Protein AF-A0A1E7FVN7-F1 (afdb_monomer)

Sequence (281 aa):
MRADLLNFIYVALALTCGVIEEVESFRTVINQNNNPLSSSLQKSSPIILHSSVQKFREDDEWKGEVTTGGTMRGCTVQQVQDSVTEFTIRIDGVEADLGRFSKAIFTKMITDAKQERFQGFRPGTIPPQLYKTYRAFSMDECARETVLEAMQQNNIRPFTNAREEILIEQVSIPPPPPPPQAKKKKKKYPKKKKKTDEVLSNNIDDDDTDDKNESTMSEDEVLTDEPPSTPQWQSFDTMDDAIKAGWAPGQSFSFVAKNVNGQNVLSDTSGAKPLGTKIVV

Foldseek 3Di:
DVVVVVVVVVVVVVVVVVVVVVVVVVPPPPPPDDDDDDDDDDDDDDDDDDDPDPPPDPPPQPPVDCPPPNDAPQWDWDDDPVDQFWIKIWGFQVSRVLLNQLLNQLVVVLVVQLCDDDPPDDRRDDDPVCSLVSFLVSNLVSVLVVLCSNCVSQQWAFDPCLSVQKDWFWKKFFQDDPDPPPPPPPPPDPPPDDDDDDDDDDDDDDDDDDDDDDDDDDDDPPPPPPPPDDGDIDIDGDSVVVVVSPDGRSTTMIIMITRRGTHRPPDPPVPDDPPPDDPDD

pLDDT: mean 74.01, std 22.86, range [33.31, 98.44]

Nearest PDB structures (foldseek):
  8b3d-assembly1_K  TM=2.479E-01  e=5.662E+00  Sus scrofa domesticus

Structure (mmCIF, N/CA/C/O backbone):
data_AF-A0A1E7FVN7-F1
#
_entry.id   AF-A0A1E7FVN7-F1
#
loop_
_atom_site.group_PDB
_atom_site.id
_atom_site.type_symbol
_atom_site.label_atom_id
_atom_site.label_alt_id
_atom_site.label_comp_id
_atom_site.label_asym_id
_atom_site.label_entity_id
_atom_site.label_seq_id
_atom_site.pdbx_PDB_ins_code
_atom_site.Cartn_x
_atom_site.Cartn_y
_atom_site.Cartn_z
_atom_site.occupancy
_atom_site.B_iso_or_equiv
_atom_site.auth_seq_id
_atom_site.auth_comp_id
_atom_site.auth_asym_id
_atom_site.auth_atom_id
_atom_site.pdbx_PDB_model_num
ATOM 1 N N . MET A 1 1 ? 32.928 12.677 30.952 1.00 55.12 1 MET A N 1
ATOM 2 C CA . MET A 1 1 ? 31.713 11.839 31.055 1.00 55.12 1 MET A CA 1
ATOM 3 C C . MET A 1 1 ? 30.388 12.598 30.949 1.00 55.12 1 MET A C 1
ATOM 5 O O . MET A 1 1 ? 29.471 12.017 30.398 1.00 55.12 1 MET A O 1
ATOM 9 N N . ARG A 1 2 ? 30.226 13.853 31.416 1.00 52.75 2 ARG A N 1
ATOM 10 C CA . ARG A 1 2 ? 28.985 14.630 31.147 1.00 52.75 2 ARG A CA 1
ATOM 11 C C . ARG A 1 2 ? 29.011 15.473 29.859 1.00 52.75 2 ARG A C 1
ATOM 13 O O . ARG A 1 2 ? 27.951 15.780 29.335 1.00 52.75 2 ARG A O 1
ATOM 20 N N . ALA A 1 3 ? 30.191 15.813 29.335 1.00 56.50 3 ALA A N 1
ATOM 21 C CA . ALA A 1 3 ? 30.325 16.605 28.107 1.00 56.50 3 ALA A CA 1
ATOM 22 C C . ALA A 1 3 ? 30.051 15.791 26.825 1.00 56.50 3 ALA A C 1
ATOM 24 O O . ALA A 1 3 ? 29.553 16.331 25.843 1.00 56.50 3 ALA A O 1
ATOM 25 N N . ASP A 1 4 ? 30.302 14.482 26.857 1.00 60.38 4 ASP A N 1
ATOM 26 C CA . ASP A 1 4 ? 30.195 13.615 25.676 1.00 60.38 4 ASP A CA 1
ATOM 27 C C . ASP A 1 4 ? 28.733 13.302 25.309 1.00 60.38 4 ASP A C 1
ATOM 29 O O . ASP A 1 4 ? 28.398 13.143 24.138 1.00 60.38 4 ASP A O 1
ATOM 33 N N . LEU A 1 5 ? 27.833 13.304 26.302 1.00 67.25 5 LEU A N 1
ATOM 34 C CA . LEU A 1 5 ? 26.404 13.047 26.096 1.00 67.25 5 LEU A CA 1
ATOM 35 C C . LEU A 1 5 ? 25.701 14.212 25.376 1.00 67.25 5 LEU A C 1
ATOM 37 O O . LEU A 1 5 ? 24.821 13.992 24.550 1.00 67.25 5 LEU A O 1
ATOM 41 N N . LEU A 1 6 ? 26.114 15.454 25.653 1.00 67.31 6 LEU A N 1
ATOM 42 C CA . LEU A 1 6 ? 25.534 16.649 25.033 1.00 67.31 6 LEU A CA 1
ATOM 43 C C . LEU A 1 6 ? 25.891 16.761 23.547 1.00 67.31 6 LEU A C 1
ATOM 45 O O . LEU A 1 6 ? 25.025 17.092 22.741 1.00 67.31 6 LEU A O 1
ATOM 49 N N . ASN A 1 7 ? 27.122 16.409 23.168 1.00 67.31 7 ASN A N 1
ATOM 50 C CA . ASN A 1 7 ? 27.518 16.380 21.757 1.00 67.31 7 ASN A CA 1
ATOM 51 C C . ASN A 1 7 ? 26.785 15.282 20.977 1.00 67.31 7 ASN A C 1
ATOM 53 O O . ASN A 1 7 ? 26.410 15.500 19.828 1.00 67.31 7 ASN A O 1
ATOM 57 N N . PHE A 1 8 ? 26.518 14.131 21.602 1.00 71.38 8 PHE A N 1
ATOM 58 C CA . PHE A 1 8 ? 25.770 13.055 20.953 1.00 71.38 8 PHE A CA 1
ATOM 59 C C . PHE A 1 8 ? 24.303 13.438 20.702 1.00 71.38 8 PHE A C 1
ATOM 61 O O . PHE A 1 8 ? 23.775 13.184 19.622 1.00 71.38 8 PHE A O 1
ATOM 68 N N . ILE A 1 9 ? 23.667 14.125 21.658 1.00 73.19 9 ILE A N 1
ATOM 69 C CA . ILE A 1 9 ? 22.296 14.637 21.504 1.00 73.19 9 ILE A CA 1
ATOM 70 C C . ILE A 1 9 ? 22.229 15.700 20.398 1.00 73.19 9 ILE A C 1
ATOM 72 O O . ILE A 1 9 ? 21.300 15.682 19.596 1.00 73.19 9 ILE A O 1
ATOM 76 N N . TYR A 1 10 ? 23.225 16.586 20.304 1.00 71.88 10 TYR A N 1
ATOM 77 C CA . TYR A 1 10 ? 23.244 17.641 19.286 1.00 71.88 10 TYR A CA 1
ATOM 78 C C . TYR A 1 10 ? 23.428 17.087 17.864 1.00 71.88 10 TYR A C 1
ATOM 80 O O . TYR A 1 10 ? 22.775 17.547 16.929 1.00 71.88 10 TYR A O 1
ATOM 88 N N . VAL A 1 11 ? 24.270 16.060 17.700 1.00 70.44 11 VAL A N 1
ATOM 89 C CA . VAL A 1 11 ? 24.471 15.382 16.408 1.00 70.44 11 VAL A CA 1
ATOM 90 C C . VAL A 1 11 ? 23.234 14.572 16.007 1.00 70.44 11 VAL A C 1
ATOM 92 O O . VAL A 1 11 ? 22.854 14.593 14.838 1.00 70.44 11 VAL A O 1
ATOM 95 N N . ALA A 1 12 ? 22.558 13.923 16.962 1.00 66.00 12 ALA A N 1
ATOM 96 C CA . ALA A 1 12 ? 21.308 13.210 16.698 1.00 66.00 12 ALA A CA 1
ATOM 97 C C . ALA A 1 12 ? 20.173 14.160 16.267 1.00 66.00 12 ALA A C 1
ATOM 99 O O . ALA A 1 12 ? 19.483 13.873 15.293 1.00 66.00 12 ALA A O 1
ATOM 100 N N . LEU A 1 13 ? 20.035 15.321 16.923 1.00 67.50 13 LEU A N 1
ATOM 101 C CA . LEU A 1 13 ? 19.051 16.352 16.560 1.00 67.50 13 LEU A CA 1
ATOM 102 C C . LEU A 1 13 ? 19.330 16.982 15.186 1.00 67.50 13 LEU A C 1
ATOM 104 O O . LEU A 1 13 ? 18.400 17.221 14.416 1.00 67.50 13 LEU A O 1
ATOM 108 N N . ALA A 1 14 ? 20.602 17.213 14.845 1.00 62.81 14 ALA A N 1
ATOM 109 C CA . ALA A 1 14 ? 20.981 17.755 13.540 1.00 62.81 14 ALA A CA 1
ATOM 110 C C . ALA A 1 14 ? 20.696 16.772 12.387 1.00 62.81 14 ALA A C 1
ATOM 112 O O . ALA A 1 14 ? 20.273 17.195 11.312 1.00 62.81 14 ALA A O 1
ATOM 113 N N . LEU A 1 15 ? 20.869 15.465 12.618 1.00 52.34 15 LEU A N 1
ATOM 114 C CA . LEU A 1 15 ? 20.558 14.422 11.634 1.00 52.34 15 LEU A CA 1
ATOM 115 C C . LEU A 1 15 ? 19.052 14.252 11.405 1.00 52.34 15 LEU A C 1
ATOM 117 O O . LEU A 1 15 ? 18.646 13.991 10.277 1.00 52.34 15 LEU A O 1
ATOM 121 N N . THR A 1 16 ? 18.214 14.445 12.427 1.00 52.75 16 THR A N 1
ATOM 122 C CA . THR A 1 16 ? 16.755 14.349 12.260 1.00 52.75 16 THR A CA 1
ATOM 123 C C . THR A 1 16 ? 16.144 15.570 11.577 1.00 52.75 16 THR A C 1
ATOM 125 O O . THR A 1 16 ? 15.182 15.417 10.830 1.00 52.75 16 THR A O 1
ATOM 128 N N . CYS A 1 17 ? 16.706 16.771 11.760 1.00 52.88 17 CYS A N 1
ATOM 129 C CA . CYS A 1 17 ? 16.187 17.971 11.093 1.00 52.88 17 CYS A CA 1
ATOM 130 C C . CYS A 1 17 ? 16.522 18.020 9.591 1.00 52.88 17 CYS A C 1
ATOM 132 O O . CYS A 1 17 ? 15.727 18.542 8.818 1.00 52.88 17 CYS A O 1
ATOM 134 N N . GLY A 1 18 ? 17.646 17.435 9.156 1.00 46.62 18 GLY A N 1
ATOM 135 C CA . GLY A 1 18 ? 18.040 17.432 7.739 1.00 46.62 18 GLY A CA 1
ATOM 136 C C . GLY A 1 18 ? 17.201 16.521 6.831 1.00 46.62 18 GLY A C 1
ATOM 137 O O . GLY A 1 18 ? 17.167 16.736 5.626 1.00 46.62 18 GLY A O 1
ATOM 138 N N . VAL A 1 19 ? 16.506 15.521 7.385 1.00 48.19 19 VAL A N 1
ATOM 139 C CA . VAL A 1 19 ? 15.700 14.562 6.599 1.00 48.19 19 VAL A CA 1
ATOM 140 C C . VAL A 1 19 ? 14.276 15.077 6.339 1.00 48.19 19 VAL A C 1
ATOM 142 O O . VAL A 1 19 ? 13.614 14.618 5.412 1.00 48.19 19 VAL A O 1
ATOM 145 N N . ILE A 1 20 ? 13.797 16.060 7.109 1.00 48.81 20 ILE A N 1
ATOM 146 C CA . ILE A 1 20 ? 12.415 16.556 7.003 1.00 48.81 20 ILE A CA 1
ATOM 147 C C . ILE A 1 20 ? 12.250 17.553 5.840 1.00 48.81 20 ILE A C 1
ATOM 149 O O . ILE A 1 20 ? 11.209 17.548 5.185 1.00 48.81 20 ILE A O 1
ATOM 153 N N . GLU A 1 21 ? 13.276 18.340 5.497 1.00 45.81 21 GLU A N 1
ATOM 154 C CA . GLU A 1 21 ? 13.164 19.343 4.419 1.00 45.81 21 GLU A CA 1
ATOM 155 C C . GLU A 1 21 ? 13.116 18.745 2.997 1.00 45.81 21 GLU A C 1
ATOM 157 O O . GLU A 1 21 ? 12.576 19.379 2.089 1.00 45.81 21 GLU A O 1
ATOM 162 N N . GLU A 1 22 ? 13.586 17.511 2.771 1.00 47.47 22 GLU A N 1
ATOM 163 C CA . GLU A 1 22 ? 13.494 16.881 1.440 1.00 47.47 22 GLU A CA 1
ATOM 164 C C . GLU A 1 22 ? 12.119 16.250 1.150 1.00 47.47 22 GLU A C 1
ATOM 166 O O . GLU A 1 22 ? 11.741 16.110 -0.015 1.00 47.47 22 GLU A O 1
ATOM 171 N N . VAL A 1 23 ? 11.322 15.922 2.175 1.00 49.66 23 VAL A N 1
ATOM 172 C CA . VAL A 1 23 ? 10.015 15.260 1.982 1.00 49.66 23 VAL A CA 1
ATOM 173 C C . VAL A 1 23 ? 8.915 16.260 1.596 1.00 49.66 23 VAL A C 1
ATOM 175 O O . VAL A 1 23 ? 7.996 15.910 0.851 1.00 49.66 23 VAL A O 1
ATOM 178 N N . GLU A 1 24 ? 9.018 17.527 2.010 1.00 44.62 24 GLU A N 1
ATOM 179 C CA . GLU A 1 24 ? 8.022 18.552 1.658 1.00 44.62 24 GLU A CA 1
ATOM 180 C C . GLU A 1 24 ? 8.178 19.099 0.229 1.00 44.62 24 GLU A C 1
ATOM 182 O O . GLU A 1 24 ? 7.186 19.495 -0.387 1.00 44.62 24 GLU A O 1
ATOM 187 N N . SER A 1 25 ? 9.379 19.045 -0.362 1.00 45.25 25 SER A N 1
ATOM 188 C CA . SER A 1 25 ? 9.603 19.532 -1.734 1.00 45.25 25 SER A CA 1
ATOM 189 C C . SER A 1 25 ? 8.891 18.679 -2.800 1.00 45.25 25 SER A C 1
ATOM 191 O O . SER A 1 25 ? 8.479 19.195 -3.840 1.00 45.25 25 SER A O 1
ATOM 193 N N . PHE A 1 26 ? 8.648 17.392 -2.524 1.00 49.91 26 PHE A N 1
ATOM 194 C CA . PHE A 1 26 ? 7.988 16.481 -3.470 1.00 49.91 26 PHE A CA 1
ATOM 195 C C . PHE A 1 26 ? 6.453 16.572 -3.486 1.00 49.91 26 PHE A C 1
ATOM 197 O O . PHE A 1 26 ? 5.836 16.200 -4.485 1.00 49.91 26 PHE A O 1
ATOM 204 N N . ARG A 1 27 ? 5.799 17.087 -2.432 1.00 45.09 27 ARG A N 1
ATOM 205 C CA . ARG A 1 27 ? 4.320 17.117 -2.366 1.00 45.09 27 ARG A CA 1
ATOM 206 C C . ARG A 1 27 ? 3.684 18.251 -3.179 1.00 45.09 27 ARG A C 1
ATOM 208 O O . ARG A 1 27 ? 2.533 18.132 -3.593 1.00 45.09 27 ARG A O 1
ATOM 215 N N . THR A 1 28 ? 4.414 19.326 -3.472 1.00 40.44 28 THR A N 1
ATOM 216 C CA . THR A 1 28 ? 3.827 20.543 -4.069 1.00 40.44 28 THR A CA 1
ATOM 217 C C . THR A 1 28 ? 3.611 20.454 -5.587 1.00 40.44 28 THR A C 1
ATOM 219 O O . THR A 1 28 ? 2.865 21.254 -6.147 1.00 40.44 28 THR A O 1
ATOM 222 N N . VAL A 1 29 ? 4.205 19.475 -6.278 1.00 45.72 29 VAL A N 1
ATOM 223 C CA . VAL A 1 29 ? 4.158 19.393 -7.756 1.00 45.72 29 VAL A CA 1
ATOM 224 C C . VAL A 1 29 ? 2.962 18.581 -8.285 1.00 45.72 29 VAL A C 1
ATOM 226 O O . VAL A 1 29 ? 2.569 18.738 -9.438 1.00 45.72 29 VAL A O 1
ATOM 229 N N . ILE A 1 30 ? 2.306 17.767 -7.453 1.00 47.62 30 ILE A N 1
ATOM 230 C CA . ILE A 1 30 ? 1.302 16.791 -7.925 1.00 47.62 30 ILE A CA 1
ATOM 231 C C . ILE A 1 30 ? -0.101 17.408 -8.145 1.00 47.62 30 ILE A C 1
ATOM 233 O O . ILE A 1 30 ? -0.941 16.815 -8.817 1.00 47.62 30 ILE A O 1
ATOM 237 N N . ASN A 1 31 ? -0.377 18.627 -7.667 1.00 39.50 31 ASN A N 1
ATOM 238 C CA . ASN A 1 31 ? -1.763 19.092 -7.490 1.00 39.50 31 ASN A CA 1
ATOM 239 C C . ASN A 1 31 ? -2.336 20.038 -8.577 1.00 39.50 31 ASN A C 1
ATOM 241 O O . ASN A 1 31 ? -3.239 20.819 -8.282 1.00 39.50 31 ASN A O 1
ATOM 245 N N . GLN A 1 32 ? -1.840 20.019 -9.824 1.00 39.19 32 GLN A N 1
ATOM 246 C CA . GLN A 1 32 ? -2.270 20.994 -10.853 1.00 39.19 32 GLN A CA 1
ATOM 247 C C . GLN A 1 32 ? -2.657 20.449 -12.238 1.00 39.19 32 GLN A C 1
ATOM 249 O O . GLN A 1 32 ? -2.528 21.179 -13.212 1.00 39.19 32 GLN A O 1
ATOM 254 N N . ASN A 1 33 ? -3.196 19.235 -12.391 1.00 38.47 33 ASN A N 1
ATOM 255 C CA . ASN A 1 33 ? -3.744 18.839 -13.703 1.00 38.47 33 ASN A CA 1
ATOM 256 C C . ASN A 1 33 ? -4.956 17.903 -13.608 1.00 38.47 33 ASN A C 1
ATOM 258 O O . ASN A 1 33 ? -4.823 16.689 -13.717 1.00 38.47 33 ASN A O 1
ATOM 262 N N . ASN A 1 34 ? -6.152 18.486 -13.495 1.00 38.16 34 ASN A N 1
ATOM 263 C CA . ASN A 1 34 ? -7.415 17.802 -13.774 1.00 38.16 34 ASN A CA 1
ATOM 264 C C . ASN A 1 34 ? -8.117 18.501 -14.941 1.00 38.16 34 ASN A C 1
ATOM 266 O O . ASN A 1 34 ? -8.644 19.599 -14.785 1.00 38.16 34 ASN A O 1
ATOM 270 N N . ASN A 1 35 ? -8.141 17.850 -16.104 1.00 37.84 35 ASN A N 1
ATOM 271 C CA . ASN A 1 35 ? -8.992 18.219 -17.232 1.00 37.84 35 ASN A CA 1
ATOM 272 C C . ASN A 1 35 ? -9.625 16.928 -17.788 1.00 37.84 35 ASN A C 1
ATOM 274 O O . ASN A 1 35 ? -8.874 16.008 -18.121 1.00 37.84 35 ASN A O 1
ATOM 278 N N . PRO A 1 36 ? -10.963 16.805 -17.879 1.00 46.31 36 PRO A N 1
ATOM 279 C CA . PRO A 1 36 ? -11.604 15.571 -18.317 1.00 46.31 36 PRO A CA 1
ATOM 280 C C . PRO A 1 36 ? -11.995 15.654 -19.794 1.00 46.31 36 PRO A C 1
ATOM 282 O O . PRO A 1 36 ? -12.701 16.580 -20.189 1.00 46.31 36 PRO A O 1
ATOM 285 N N . LEU A 1 37 ? -11.625 14.666 -20.616 1.00 33.44 37 LEU A N 1
ATOM 286 C CA . LEU A 1 37 ? -12.261 14.504 -21.925 1.00 33.44 37 LEU A CA 1
ATOM 287 C C . LEU A 1 37 ? -12.356 13.042 -22.399 1.00 33.44 37 LEU A C 1
ATOM 289 O O . LEU A 1 37 ? -11.355 12.380 -22.645 1.00 33.44 37 LEU A O 1
ATOM 293 N N . SER A 1 38 ? -13.614 12.656 -22.654 1.00 35.72 38 SER A N 1
ATOM 294 C CA . SER A 1 38 ? -14.104 11.857 -23.788 1.00 35.72 38 SER A CA 1
ATOM 295 C C . SER A 1 38 ? -13.922 10.329 -23.800 1.00 35.72 38 SER A C 1
ATOM 297 O O . SER A 1 38 ? -12.912 9.785 -24.235 1.00 35.72 38 SER A O 1
ATOM 299 N N . SER A 1 39 ? -15.032 9.647 -23.501 1.00 40.91 39 SER A N 1
ATOM 300 C CA . SER A 1 39 ? -15.343 8.243 -23.794 1.00 40.91 39 SER A CA 1
ATOM 301 C C . SER A 1 39 ? -15.854 8.017 -25.229 1.00 40.91 39 SER A C 1
ATOM 303 O O . SER A 1 39 ? -16.733 8.748 -25.685 1.00 40.91 39 SER A O 1
ATOM 305 N N . SER A 1 40 ? -15.422 6.933 -25.888 1.00 34.38 40 SER A N 1
ATOM 306 C CA . SER A 1 40 ? -16.035 6.407 -27.123 1.00 34.38 40 SER A CA 1
ATOM 307 C C . SER A 1 40 ? -15.681 4.922 -27.369 1.00 34.38 40 SER A C 1
ATOM 309 O O . SER A 1 40 ? -14.514 4.632 -27.593 1.00 34.38 40 SER A O 1
ATOM 311 N N . LEU A 1 41 ? -16.712 4.048 -27.345 1.00 36.78 41 LEU A N 1
ATOM 312 C CA . LEU A 1 41 ? -16.990 2.782 -28.092 1.00 36.78 41 LEU A CA 1
ATOM 313 C C . LEU A 1 41 ? -15.815 1.803 -28.413 1.00 36.78 41 LEU A C 1
ATOM 315 O O . LEU A 1 41 ? -14.797 2.219 -28.933 1.00 36.78 41 LEU A O 1
ATOM 319 N N . GLN A 1 42 ? -15.893 0.461 -28.281 1.00 35.53 42 GLN A N 1
ATOM 320 C CA . GLN A 1 42 ? -16.894 -0.478 -28.830 1.00 35.53 42 GLN A CA 1
ATOM 321 C C . GLN A 1 42 ? -16.631 -1.957 -28.405 1.00 35.53 42 GLN A C 1
ATOM 323 O O . GLN A 1 42 ? -15.564 -2.305 -27.912 1.00 35.53 42 GLN A O 1
ATOM 328 N N . LYS A 1 43 ? -17.642 -2.814 -28.633 1.00 39.19 43 LYS A N 1
ATOM 329 C CA . LYS A 1 43 ? -17.835 -4.244 -28.274 1.00 39.19 43 LYS A CA 1
ATOM 330 C C . LYS A 1 43 ? -16.978 -5.273 -29.050 1.00 39.19 43 LYS A C 1
ATOM 332 O O . LYS A 1 43 ? -16.807 -5.119 -30.253 1.00 39.19 43 LYS A O 1
ATOM 337 N N . SER A 1 44 ? -16.688 -6.434 -28.439 1.00 35.38 44 SER A N 1
ATOM 338 C CA . SER A 1 44 ? -17.181 -7.779 -28.865 1.00 35.38 44 SER A CA 1
ATOM 339 C C . SER A 1 44 ? -16.564 -8.938 -28.051 1.00 35.38 44 SER A C 1
ATOM 341 O O . SER A 1 44 ? -15.406 -8.893 -27.652 1.00 35.38 44 SER A O 1
ATOM 343 N N . SER A 1 45 ? -17.365 -9.977 -27.783 1.00 38.88 45 SER A N 1
ATOM 344 C CA . SER A 1 45 ? -16.992 -11.224 -27.085 1.00 38.88 45 SER A CA 1
ATOM 345 C C . SER A 1 45 ? -16.561 -12.319 -28.074 1.00 38.88 45 SER A C 1
ATOM 347 O O . SER A 1 45 ? -16.992 -12.290 -29.228 1.00 38.88 45 SER A O 1
ATOM 349 N N . PRO A 1 46 ? -15.806 -13.342 -27.618 1.00 45.78 46 PRO A N 1
ATOM 350 C CA . PRO A 1 46 ? -16.418 -14.678 -27.586 1.00 45.78 46 PRO A CA 1
ATOM 351 C C . PRO A 1 46 ? -16.037 -15.559 -26.374 1.00 45.78 46 PRO A C 1
ATOM 353 O O . PRO A 1 46 ? -15.044 -15.346 -25.678 1.00 45.78 46 PRO A O 1
ATOM 356 N N . ILE A 1 47 ? -16.889 -16.568 -26.167 1.00 45.50 47 ILE A N 1
ATOM 357 C CA . ILE A 1 47 ? -16.894 -17.632 -25.149 1.00 45.50 47 ILE A CA 1
ATOM 358 C C . ILE A 1 47 ? -15.907 -18.748 -25.530 1.00 45.50 47 ILE A C 1
ATOM 360 O O . ILE A 1 47 ? -16.026 -19.255 -26.641 1.00 45.50 47 ILE A O 1
ATOM 364 N N . ILE A 1 48 ? -15.029 -19.198 -24.613 1.00 35.31 48 ILE A N 1
ATOM 365 C CA . ILE A 1 48 ? -14.406 -20.545 -24.623 1.00 35.31 48 ILE A CA 1
ATOM 366 C C . ILE A 1 48 ? -14.205 -21.047 -23.176 1.00 35.31 48 ILE A C 1
ATOM 368 O O . ILE A 1 48 ? -13.802 -20.296 -22.291 1.00 35.31 48 ILE A O 1
ATOM 372 N N . LEU A 1 49 ? -14.528 -22.328 -22.976 1.00 33.31 49 LEU A N 1
ATOM 373 C CA . LEU A 1 49 ? -14.677 -23.089 -21.733 1.00 33.31 49 LEU A CA 1
ATOM 374 C C . LEU A 1 49 ? -13.376 -23.419 -20.964 1.00 33.31 49 LEU A C 1
ATOM 376 O O . LEU A 1 49 ? -12.348 -23.747 -21.547 1.00 33.31 49 LEU A O 1
ATOM 380 N N . HIS A 1 50 ? -13.527 -23.376 -19.633 1.00 33.31 50 HIS A N 1
ATOM 381 C CA . HIS A 1 50 ? -12.859 -24.064 -18.513 1.00 33.31 50 HIS A CA 1
ATOM 382 C C . HIS A 1 50 ? -11.544 -24.853 -18.721 1.00 33.31 50 HIS A C 1
ATOM 384 O O . HIS A 1 50 ? -11.536 -25.987 -19.189 1.00 33.31 50 HIS A O 1
ATOM 390 N N . SER A 1 51 ? -10.473 -24.332 -18.105 1.00 34.97 51 SER A N 1
ATOM 391 C CA . SER A 1 51 ? -9.531 -25.105 -17.275 1.00 34.97 51 SER A CA 1
ATOM 392 C C . SER A 1 51 ? -8.925 -24.165 -16.222 1.00 34.97 51 SER A C 1
ATOM 394 O O . SER A 1 51 ? -8.400 -23.111 -16.579 1.00 34.97 51 SER A O 1
ATOM 396 N N . SER A 1 52 ? -9.050 -24.517 -14.941 1.00 43.72 52 SER A N 1
ATOM 397 C CA . SER A 1 52 ? -8.843 -23.649 -13.772 1.00 43.72 52 SER A CA 1
ATOM 398 C C . SER A 1 52 ? -7.367 -23.349 -13.469 1.00 43.72 52 SER A C 1
ATOM 400 O O . SER A 1 52 ? -6.797 -23.831 -12.498 1.00 43.72 52 SER A O 1
ATOM 402 N N . VAL A 1 53 ? -6.762 -22.521 -14.315 1.00 43.81 53 VAL A N 1
ATOM 403 C CA . VAL A 1 53 ? -5.619 -21.656 -14.004 1.00 43.81 53 VAL A CA 1
ATOM 404 C C . VAL A 1 53 ? -6.009 -20.318 -14.611 1.00 43.81 53 VAL A C 1
ATOM 406 O O . VAL A 1 53 ? -6.087 -20.210 -15.836 1.00 43.81 53 VAL A O 1
ATOM 409 N N . GLN A 1 54 ? -6.355 -19.328 -13.784 1.00 42.06 54 GLN A N 1
ATOM 410 C CA . GLN A 1 54 ? -6.734 -17.997 -14.260 1.00 42.06 54 GLN A CA 1
ATOM 411 C C . GLN A 1 54 ? -5.544 -17.386 -15.012 1.00 42.06 54 GLN A C 1
ATOM 413 O O . GLN A 1 54 ? -4.655 -16.771 -14.434 1.00 42.06 54 GLN A O 1
ATOM 418 N N . LYS A 1 55 ? -5.503 -17.580 -16.333 1.00 41.50 55 LYS A N 1
ATOM 419 C CA . LYS A 1 55 ? -4.699 -16.758 -17.233 1.00 41.50 55 LYS A CA 1
ATOM 420 C C . LYS A 1 55 ? -5.349 -15.383 -17.238 1.00 41.50 55 LYS A C 1
ATOM 422 O O . LYS A 1 55 ? -6.250 -15.124 -18.033 1.00 41.50 55 LYS A O 1
ATOM 427 N N . PHE A 1 56 ? -4.933 -14.546 -16.297 1.00 47.50 56 PHE A N 1
ATOM 428 C CA . PHE A 1 56 ? -5.279 -13.134 -16.265 1.00 47.50 56 PHE A CA 1
ATOM 429 C C . PHE A 1 56 ? -4.917 -12.529 -17.627 1.00 47.50 56 PHE A C 1
ATOM 431 O O . PHE A 1 56 ? -3.765 -12.603 -18.056 1.00 47.50 56 PHE A O 1
ATOM 438 N N . ARG A 1 57 ? -5.918 -12.020 -18.353 1.00 48.28 57 ARG A N 1
ATOM 439 C CA . ARG A 1 57 ? -5.702 -11.318 -19.621 1.00 48.28 57 ARG A CA 1
ATOM 440 C C . ARG A 1 57 ? -4.922 -10.038 -19.318 1.00 48.28 57 ARG A C 1
ATOM 442 O O . ARG A 1 57 ? -5.306 -9.293 -18.422 1.00 48.28 57 ARG A O 1
ATOM 449 N N . GLU A 1 58 ? -3.826 -9.802 -20.038 1.00 55.72 58 GLU A N 1
ATOM 450 C CA . GLU A 1 58 ? -3.001 -8.592 -19.879 1.00 55.72 58 GLU A CA 1
ATOM 451 C C . GLU A 1 58 ? -3.757 -7.304 -20.254 1.00 55.72 58 GLU A C 1
ATOM 453 O O . GLU A 1 58 ? -3.369 -6.232 -19.798 1.00 55.72 58 GLU A O 1
ATOM 458 N N . ASP A 1 59 ? -4.860 -7.425 -21.001 1.00 55.38 59 ASP A N 1
ATOM 459 C CA . ASP A 1 59 ? -5.686 -6.308 -21.480 1.00 55.38 59 ASP A CA 1
ATOM 460 C C . ASP A 1 59 ? -6.802 -5.877 -20.508 1.00 55.38 59 ASP A C 1
ATOM 462 O O . ASP A 1 59 ? -7.514 -4.910 -20.780 1.00 55.38 59 ASP A O 1
ATOM 466 N N . ASP A 1 60 ? -6.972 -6.560 -19.370 1.00 63.31 60 ASP A N 1
ATOM 467 C CA . ASP A 1 60 ? -7.890 -6.105 -18.320 1.00 63.31 60 ASP A CA 1
ATOM 468 C C . ASP A 1 60 ? -7.189 -5.027 -17.479 1.00 63.31 60 ASP A C 1
ATOM 470 O O . ASP A 1 60 ? -6.724 -5.271 -16.361 1.00 63.31 60 ASP A O 1
ATOM 474 N N . GLU A 1 61 ? -7.078 -3.828 -18.059 1.00 71.50 61 GLU A N 1
ATOM 475 C CA . GLU A 1 61 ? -6.741 -2.601 -17.337 1.00 71.50 61 GLU A CA 1
ATOM 476 C C . GLU A 1 61 ? -7.660 -2.500 -16.115 1.00 71.50 61 GLU A C 1
ATOM 478 O O . GLU A 1 61 ? -8.881 -2.621 -16.235 1.00 71.50 61 GLU A O 1
ATOM 483 N N . TRP A 1 62 ? -7.075 -2.369 -14.925 1.00 69.25 62 TRP A N 1
ATOM 484 C CA . TRP A 1 62 ? -7.828 -2.338 -13.677 1.00 69.25 62 TRP A CA 1
ATOM 485 C C . TRP A 1 62 ? -8.831 -1.184 -13.714 1.00 69.25 62 TRP A C 1
ATOM 487 O O . TRP A 1 62 ? -8.448 -0.018 -13.696 1.00 69.25 62 TRP A O 1
ATOM 497 N N . LYS A 1 63 ? -10.125 -1.509 -13.794 1.00 66.50 63 LYS A N 1
ATOM 498 C CA . LYS A 1 63 ? -11.195 -0.508 -13.938 1.00 66.50 63 LYS A CA 1
ATOM 499 C C . LYS A 1 63 ? -11.703 0.041 -12.607 1.00 66.50 63 LYS A C 1
ATOM 501 O O . LYS A 1 63 ? -12.692 0.767 -12.606 1.00 66.50 63 LYS A O 1
ATOM 506 N N . GLY A 1 64 ? -11.081 -0.346 -11.489 1.00 62.38 64 GLY A N 1
ATOM 507 C CA . GLY A 1 64 ? -11.606 -0.058 -10.154 1.00 62.38 64 GLY A CA 1
ATOM 508 C C . GLY A 1 64 ? -13.005 -0.644 -9.945 1.00 62.38 64 GLY A C 1
ATOM 509 O O . GLY A 1 64 ? -13.841 -0.014 -9.305 1.00 62.38 64 GLY A O 1
ATOM 510 N N . GLU A 1 65 ? -13.304 -1.803 -10.548 1.00 58.84 65 GLU A N 1
ATOM 511 C CA . GLU A 1 65 ? -14.640 -2.397 -10.473 1.00 58.84 65 GLU A CA 1
ATOM 512 C C . GLU A 1 65 ? -14.920 -2.875 -9.044 1.00 58.84 65 GLU A C 1
ATOM 514 O O . GLU A 1 65 ? -14.511 -3.957 -8.622 1.00 58.84 65 GLU A O 1
ATOM 519 N N . VAL A 1 66 ? -15.629 -2.038 -8.289 1.00 57.62 66 VAL A N 1
ATOM 520 C CA . VAL A 1 66 ? -16.209 -2.398 -6.999 1.00 57.62 66 VAL A CA 1
ATOM 521 C C . VAL A 1 66 ? -17.294 -3.431 -7.274 1.00 57.62 66 VAL A C 1
ATOM 523 O O . VAL A 1 66 ? -18.260 -3.152 -7.988 1.00 57.62 66 VAL A O 1
ATOM 526 N N . THR A 1 67 ? -17.129 -4.648 -6.754 1.00 56.16 67 THR A N 1
ATOM 527 C CA . THR A 1 67 ? -18.085 -5.727 -7.029 1.00 56.16 67 THR A CA 1
ATOM 528 C C . THR A 1 67 ? -19.512 -5.333 -6.640 1.00 56.16 67 THR A C 1
ATOM 530 O O . THR A 1 67 ? -19.733 -4.546 -5.719 1.00 56.16 67 THR A O 1
ATOM 533 N N . THR A 1 68 ? -20.492 -5.875 -7.364 1.00 51.09 68 THR A N 1
ATOM 534 C CA . THR A 1 68 ? -21.931 -5.682 -7.136 1.00 51.09 68 THR A CA 1
ATOM 535 C C . THR A 1 68 ? -22.279 -6.071 -5.695 1.00 51.09 68 THR A C 1
ATOM 537 O O . THR A 1 68 ? -22.382 -7.247 -5.365 1.00 51.09 68 THR A O 1
ATOM 540 N N . GLY A 1 69 ? -22.374 -5.072 -4.816 1.00 59.28 69 GLY A N 1
ATOM 541 C CA . GLY A 1 69 ? -22.404 -5.252 -3.359 1.00 59.28 69 GLY A CA 1
ATOM 542 C C . GLY A 1 69 ? -21.609 -4.193 -2.588 1.00 59.28 69 GLY A C 1
ATOM 543 O O . GLY A 1 69 ? -21.782 -4.077 -1.379 1.00 59.28 69 GLY A O 1
ATOM 544 N N . GLY A 1 70 ? -20.774 -3.400 -3.272 1.00 64.81 70 GLY A N 1
ATOM 545 C CA . GLY A 1 70 ? -20.154 -2.186 -2.724 1.00 64.81 70 GLY A CA 1
ATOM 546 C C . GLY A 1 70 ? -19.066 -2.416 -1.671 1.00 64.81 70 GLY A C 1
ATOM 547 O O . GLY A 1 70 ? -18.500 -1.449 -1.179 1.00 64.81 70 GLY A O 1
ATOM 548 N N . THR A 1 71 ? -18.780 -3.670 -1.320 1.00 79.50 71 THR A N 1
ATOM 549 C CA . THR A 1 71 ? -17.810 -4.043 -0.289 1.00 79.50 71 THR A CA 1
ATOM 550 C C . THR A 1 71 ? -16.590 -4.711 -0.913 1.00 79.50 71 THR A C 1
ATOM 552 O O . THR A 1 71 ? -16.678 -5.494 -1.864 1.00 79.50 71 THR A O 1
ATOM 555 N N . MET A 1 72 ? -15.429 -4.365 -0.380 1.00 87.19 72 MET A N 1
ATOM 556 C CA . MET A 1 72 ? -14.131 -4.922 -0.699 1.00 87.19 72 MET A CA 1
ATOM 557 C C . MET A 1 72 ? -14.050 -6.336 -0.137 1.00 87.19 72 MET A C 1
ATOM 559 O O . MET A 1 72 ? -14.310 -6.580 1.042 1.00 87.19 72 MET A O 1
ATOM 563 N N . ARG A 1 73 ? -13.690 -7.279 -1.004 1.00 91.06 73 ARG A N 1
ATOM 564 C CA . ARG A 1 73 ? -13.500 -8.685 -0.638 1.00 91.06 73 ARG A CA 1
ATOM 565 C C . ARG A 1 73 ? -12.164 -8.869 0.080 1.00 91.06 73 ARG A C 1
ATOM 567 O O . ARG A 1 73 ? -11.298 -8.002 -0.001 1.00 91.06 73 ARG A O 1
ATOM 574 N N . GLY A 1 74 ? -12.005 -9.973 0.806 1.00 92.31 74 GLY A N 1
ATOM 575 C CA . GLY A 1 74 ? -10.769 -10.257 1.534 1.00 92.31 74 GLY A CA 1
ATOM 576 C C . GLY A 1 74 ? -10.484 -9.348 2.726 1.00 92.31 74 GLY A C 1
ATOM 577 O O . GLY A 1 74 ? -9.396 -9.427 3.283 1.00 92.31 74 GLY A O 1
ATOM 578 N N . CYS A 1 75 ? -11.413 -8.479 3.129 1.00 95.69 75 CYS A N 1
ATOM 579 C CA . CYS A 1 75 ? -11.201 -7.537 4.221 1.00 95.69 75 CYS A CA 1
ATOM 580 C C . CYS A 1 75 ? -11.887 -8.009 5.507 1.00 95.69 75 CYS A C 1
ATOM 582 O O . CYS A 1 75 ? -13.082 -8.294 5.523 1.00 95.69 75 CYS A O 1
ATOM 584 N N . THR A 1 76 ? -11.142 -8.043 6.612 1.00 96.62 76 THR A N 1
ATOM 585 C CA . THR A 1 76 ? -11.674 -8.260 7.965 1.00 96.62 76 THR A CA 1
ATOM 586 C C . THR A 1 76 ? -11.254 -7.105 8.863 1.00 96.62 76 THR A C 1
ATOM 588 O O . THR A 1 76 ? -10.062 -6.854 9.021 1.00 96.62 76 THR A O 1
ATOM 591 N N . VAL A 1 77 ? -12.223 -6.427 9.477 1.00 96.62 77 VAL A N 1
ATOM 592 C CA . VAL A 1 77 ? -11.989 -5.326 10.422 1.00 96.62 77 VAL A CA 1
ATOM 593 C C . VAL A 1 77 ? -12.321 -5.804 11.831 1.00 96.62 77 VAL A C 1
ATOM 595 O O . VAL A 1 77 ? -13.403 -6.341 12.066 1.00 96.62 77 VAL A O 1
ATOM 598 N N . GLN A 1 78 ? -11.394 -5.622 12.768 1.00 97.38 78 GLN A N 1
ATOM 599 C CA . GLN A 1 78 ? -11.565 -5.972 14.178 1.00 97.38 78 GLN A CA 1
ATOM 600 C C . GLN A 1 78 ? -11.207 -4.771 15.046 1.00 97.38 78 GLN A C 1
ATOM 602 O O . GLN A 1 78 ? -10.144 -4.181 14.886 1.00 97.38 78 GLN A O 1
ATOM 607 N N . GLN A 1 79 ? -12.089 -4.404 15.968 1.00 97.00 79 GLN A N 1
ATOM 608 C CA . GLN A 1 79 ? -11.793 -3.381 16.965 1.00 97.00 79 GLN A CA 1
ATOM 609 C C . GLN A 1 79 ? -10.884 -3.963 18.055 1.00 97.00 79 GLN A C 1
ATOM 611 O O . GLN A 1 79 ? -11.091 -5.097 18.494 1.00 97.00 79 GLN A O 1
ATOM 616 N N . VAL A 1 80 ? -9.880 -3.201 18.489 1.00 97.44 80 VAL A N 1
ATOM 617 C CA . VAL A 1 80 ? -8.984 -3.615 19.579 1.00 97.44 80 VAL A CA 1
ATOM 618 C C . VAL A 1 80 ? -9.753 -3.581 20.906 1.00 97.44 80 VAL A C 1
ATOM 620 O O . VAL A 1 80 ? -10.428 -2.602 21.200 1.00 97.44 80 VAL A O 1
ATOM 623 N N . GLN A 1 81 ? -9.663 -4.646 21.713 1.00 94.69 81 GLN A N 1
ATOM 624 C CA . GLN A 1 81 ? -10.530 -4.875 22.884 1.00 94.69 81 GLN A CA 1
ATOM 625 C C . GLN A 1 81 ? -10.554 -3.715 23.897 1.00 94.69 81 GLN A C 1
ATOM 627 O O . GLN A 1 81 ? -11.607 -3.421 24.459 1.00 94.69 81 GLN A O 1
ATOM 632 N N . ASP A 1 82 ? -9.420 -3.041 24.086 1.00 95.00 82 ASP A N 1
ATOM 633 C CA . ASP A 1 82 ? -9.261 -1.959 25.065 1.00 95.00 82 ASP A CA 1
ATOM 634 C C . ASP A 1 82 ? -9.348 -0.554 24.443 1.00 95.00 82 ASP A C 1
ATOM 636 O O . ASP A 1 82 ? -9.156 0.447 25.136 1.00 95.00 82 ASP A O 1
ATOM 640 N N . SER A 1 83 ? -9.640 -0.455 23.141 1.00 95.06 83 SER A N 1
ATOM 641 C CA . SER A 1 83 ? -9.672 0.813 22.415 1.00 95.06 83 SER A CA 1
ATOM 642 C C . SER A 1 83 ? -11.003 1.042 21.710 1.00 95.06 83 SER A C 1
ATOM 644 O O . SER A 1 83 ? -11.529 0.198 20.987 1.00 95.06 83 SER A O 1
ATOM 646 N N . VAL A 1 84 ? -11.554 2.243 21.883 1.00 94.88 84 VAL A N 1
ATOM 647 C CA . VAL A 1 84 ? -12.785 2.663 21.193 1.00 94.88 84 VAL A CA 1
ATOM 648 C C . VAL A 1 84 ? -12.495 3.128 19.762 1.00 94.88 84 VAL A C 1
ATOM 650 O O . VAL A 1 84 ? -13.384 3.133 18.914 1.00 94.88 84 VAL A O 1
ATOM 653 N N . THR A 1 85 ? -11.253 3.527 19.496 1.00 96.44 85 THR A N 1
ATOM 654 C CA . THR A 1 85 ? -10.869 4.218 18.262 1.00 96.44 85 THR A CA 1
ATOM 655 C C . THR A 1 85 ? -9.858 3.454 17.423 1.00 96.44 85 THR A C 1
ATOM 657 O O . THR A 1 85 ? -9.606 3.854 16.294 1.00 96.44 85 THR A O 1
ATOM 660 N N . GLU A 1 86 ? -9.26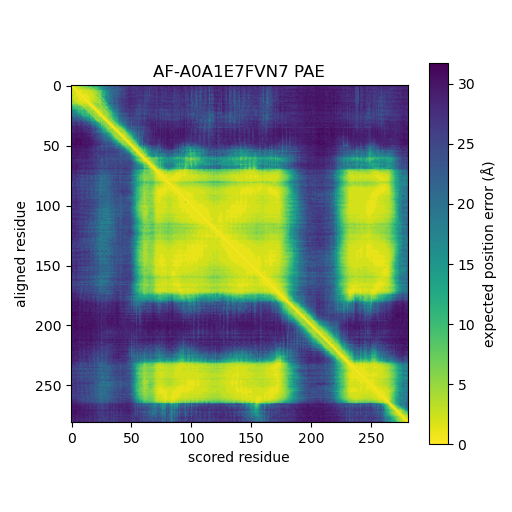6 2.386 17.952 1.00 97.69 86 GLU A N 1
ATOM 661 C CA . GLU A 1 86 ? -8.223 1.626 17.267 1.00 97.69 86 GLU A CA 1
ATOM 662 C C . GLU A 1 86 ? -8.769 0.323 16.679 1.00 97.69 86 GLU A C 1
ATOM 664 O O . GLU A 1 86 ? -9.485 -0.447 17.331 1.00 97.69 86 GLU A O 1
ATOM 669 N N . PHE A 1 87 ? -8.375 0.062 15.437 1.00 98.12 87 PHE A N 1
ATOM 670 C CA . PHE A 1 87 ? -8.766 -1.106 14.671 1.00 98.12 87 PHE A CA 1
ATOM 671 C C . PHE A 1 87 ? -7.536 -1.866 14.167 1.00 98.12 87 PHE A C 1
ATOM 673 O O . PHE A 1 87 ? -6.479 -1.303 13.879 1.00 98.12 87 PHE A O 1
ATOM 680 N N . THR A 1 88 ? -7.704 -3.177 14.031 1.00 98.12 88 THR A N 1
ATOM 681 C CA . THR A 1 88 ? -6.823 -4.068 13.280 1.00 98.12 88 THR A CA 1
ATOM 682 C C . THR A 1 88 ? -7.558 -4.500 12.019 1.00 98.12 88 THR A C 1
ATOM 684 O O . THR A 1 88 ? -8.666 -5.037 12.091 1.00 98.12 88 THR A O 1
ATOM 687 N N . ILE A 1 89 ? -6.953 -4.265 10.856 1.00 97.88 89 ILE A N 1
ATOM 688 C CA . ILE A 1 89 ? -7.541 -4.593 9.554 1.00 97.88 89 ILE A CA 1
ATOM 689 C C . ILE A 1 89 ? -6.671 -5.640 8.869 1.00 97.88 89 ILE A C 1
ATOM 691 O O . ILE A 1 89 ? -5.483 -5.424 8.651 1.00 97.88 89 ILE A O 1
ATOM 695 N N . ARG A 1 90 ? -7.258 -6.781 8.512 1.00 98.00 90 ARG A N 1
ATOM 696 C CA . ARG A 1 90 ? -6.593 -7.840 7.748 1.00 98.00 90 ARG A CA 1
ATOM 697 C C . ARG A 1 90 ? -7.111 -7.841 6.319 1.00 98.00 90 ARG A C 1
ATOM 699 O O . ARG A 1 90 ? -8.323 -7.902 6.119 1.00 98.00 90 ARG A O 1
ATOM 706 N N . ILE A 1 91 ? -6.192 -7.817 5.358 1.00 97.62 91 ILE A N 1
ATOM 707 C CA . ILE A 1 91 ? -6.497 -7.796 3.927 1.00 97.62 91 ILE A CA 1
ATOM 708 C C . ILE A 1 91 ? -5.901 -9.030 3.246 1.00 97.62 91 ILE A C 1
ATOM 710 O O . ILE A 1 91 ? -4.697 -9.273 3.339 1.00 97.62 91 ILE A O 1
ATOM 714 N N . ASP A 1 92 ? -6.737 -9.783 2.530 1.00 96.75 92 ASP A N 1
ATOM 715 C CA . ASP A 1 92 ? -6.333 -10.793 1.553 1.00 96.75 92 ASP A CA 1
ATOM 716 C C . ASP A 1 92 ? -6.167 -10.147 0.171 1.00 96.75 92 ASP A C 1
ATOM 718 O O . ASP A 1 92 ? -7.139 -9.759 -0.480 1.00 96.75 92 ASP A O 1
ATOM 722 N N . GLY A 1 93 ? -4.924 -10.045 -0.297 1.00 94.56 93 GLY A N 1
ATOM 723 C CA . GLY A 1 93 ? -4.611 -9.366 -1.546 1.00 94.56 93 GLY A CA 1
ATOM 724 C C . GLY A 1 93 ? -4.999 -10.099 -2.819 1.00 94.56 93 GLY A C 1
ATOM 725 O O . GLY A 1 93 ? -4.922 -9.498 -3.895 1.00 94.56 93 GLY A O 1
ATOM 726 N N . VAL A 1 94 ? -5.371 -11.381 -2.748 1.00 93.44 94 VAL A N 1
ATOM 727 C CA . VAL A 1 94 ? -5.940 -12.083 -3.908 1.00 93.44 94 VAL A CA 1
ATOM 728 C C . VAL A 1 94 ? -7.391 -11.666 -4.079 1.00 93.44 94 VAL A C 1
ATOM 730 O O . VAL A 1 94 ? -7.786 -11.258 -5.169 1.00 93.44 94 VAL A O 1
ATOM 733 N N . GLU A 1 95 ? -8.171 -11.718 -3.000 1.00 92.31 95 GLU A N 1
ATOM 734 C CA . GLU A 1 95 ? -9.582 -11.334 -3.031 1.00 92.31 95 GLU A CA 1
ATOM 735 C C . GLU A 1 95 ? -9.776 -9.827 -3.241 1.00 92.31 95 GLU A C 1
ATOM 737 O O . GLU A 1 95 ? -10.697 -9.430 -3.955 1.00 92.31 95 GLU A O 1
ATOM 742 N N . ALA A 1 96 ? -8.891 -9.001 -2.673 1.00 92.94 96 ALA A N 1
ATOM 743 C CA . ALA A 1 96 ? -8.896 -7.546 -2.829 1.00 92.94 96 ALA A CA 1
ATOM 744 C C . ALA A 1 96 ? -8.212 -7.049 -4.124 1.00 92.94 96 ALA A C 1
ATOM 746 O O . ALA A 1 96 ? -8.129 -5.844 -4.345 1.00 92.94 96 ALA A O 1
ATOM 747 N N . ASP A 1 97 ? -7.715 -7.949 -4.984 1.00 93.19 97 ASP A N 1
ATOM 748 C CA . ASP A 1 97 ? -7.077 -7.622 -6.275 1.00 93.19 97 ASP A CA 1
ATOM 749 C C . ASP A 1 97 ? -5.893 -6.627 -6.172 1.00 93.19 97 ASP A C 1
ATOM 751 O O . ASP A 1 97 ? -5.654 -5.778 -7.040 1.00 93.19 97 ASP A O 1
ATOM 755 N N . LEU A 1 98 ? -5.093 -6.747 -5.105 1.00 95.00 98 LEU A N 1
ATOM 756 C CA . LEU A 1 98 ? -3.980 -5.825 -4.830 1.00 95.00 98 LEU A CA 1
ATOM 757 C C . LEU A 1 98 ? -2.840 -5.924 -5.846 1.00 95.00 98 LEU A C 1
ATOM 759 O O . LEU A 1 98 ? -2.080 -4.972 -6.037 1.00 95.00 98 LEU A O 1
ATOM 763 N N . GLY A 1 99 ? -2.724 -7.053 -6.548 1.00 94.75 99 GLY A N 1
ATOM 764 C CA . GLY A 1 99 ? -1.773 -7.197 -7.647 1.00 94.75 99 GLY A CA 1
ATOM 765 C C . GLY A 1 99 ? -2.050 -6.181 -8.756 1.00 94.75 99 GLY A C 1
ATOM 766 O O . GLY A 1 99 ? -1.157 -5.435 -9.161 1.00 94.75 99 GLY A O 1
ATOM 767 N N . ARG A 1 100 ? -3.301 -6.082 -9.215 1.00 93.31 100 ARG A N 1
ATOM 768 C CA . ARG A 1 100 ? -3.672 -5.122 -10.261 1.00 93.31 100 ARG A CA 1
ATOM 769 C C . ARG A 1 100 ? -3.656 -3.685 -9.758 1.00 93.31 100 ARG A C 1
ATOM 771 O O . ARG A 1 100 ? -3.164 -2.815 -10.478 1.00 93.31 100 ARG A O 1
ATOM 778 N N . PHE A 1 101 ? -4.108 -3.451 -8.527 1.00 94.81 101 PHE A N 1
ATOM 779 C CA . PHE A 1 101 ? -4.091 -2.114 -7.939 1.00 94.81 101 PHE A CA 1
ATOM 780 C C . PHE A 1 101 ? -2.659 -1.564 -7.805 1.00 94.81 101 PHE A C 1
ATOM 782 O O . PHE A 1 101 ? -2.350 -0.491 -8.329 1.00 94.81 101 PHE A O 1
ATOM 789 N N . SER A 1 102 ? -1.737 -2.339 -7.225 1.00 96.31 102 SER A N 1
ATOM 790 C CA . SER A 1 102 ? -0.322 -1.943 -7.112 1.00 96.31 102 SER A CA 1
ATOM 791 C C . SER A 1 102 ? 0.344 -1.728 -8.476 1.00 96.31 102 SER A C 1
ATOM 793 O O . SER A 1 102 ? 1.146 -0.805 -8.641 1.00 96.31 102 SER A O 1
ATOM 795 N N . LYS A 1 103 ? -0.009 -2.530 -9.493 1.00 96.19 103 LYS A N 1
ATOM 796 C CA . LYS A 1 103 ? 0.468 -2.338 -10.873 1.00 96.19 103 LYS A CA 1
ATOM 797 C C . LYS A 1 103 ? -0.016 -1.017 -11.467 1.00 96.19 103 LYS A C 1
ATOM 799 O O . LYS A 1 103 ? 0.762 -0.358 -12.160 1.00 96.19 103 LYS A O 1
ATOM 804 N N . ALA A 1 104 ? -1.270 -0.640 -11.220 1.00 95.44 104 ALA A N 1
ATOM 805 C CA . ALA A 1 104 ? -1.835 0.618 -11.697 1.00 95.44 104 ALA A CA 1
ATOM 806 C C . ALA A 1 104 ? -1.106 1.820 -11.075 1.00 95.44 104 ALA A C 1
ATOM 808 O O . ALA A 1 104 ? -0.632 2.683 -11.819 1.00 95.44 104 ALA A O 1
ATOM 809 N N . ILE A 1 105 ? -0.910 1.815 -9.749 1.00 96.19 105 ILE A N 1
ATOM 810 C CA . ILE A 1 105 ? -0.135 2.844 -9.030 1.00 96.19 105 ILE A CA 1
ATOM 811 C C . ILE A 1 105 ? 1.279 2.945 -9.608 1.00 96.19 105 ILE A C 1
ATOM 813 O O . ILE A 1 105 ? 1.703 4.015 -10.044 1.00 96.19 105 ILE A O 1
ATOM 817 N N . PHE A 1 106 ? 1.988 1.819 -9.705 1.00 97.56 106 PHE A N 1
ATOM 818 C CA . PHE A 1 106 ? 3.357 1.799 -10.217 1.00 97.56 106 PHE A CA 1
ATOM 819 C C . PHE A 1 106 ? 3.450 2.304 -11.662 1.00 97.56 106 PHE A C 1
ATOM 821 O O . PHE A 1 106 ? 4.342 3.078 -12.005 1.00 97.56 106 PHE A O 1
ATOM 828 N N . THR A 1 107 ? 2.519 1.899 -12.529 1.00 96.88 107 THR A N 1
ATOM 829 C CA . THR A 1 107 ? 2.493 2.338 -13.934 1.00 96.88 107 THR A CA 1
ATOM 830 C C . THR A 1 107 ? 2.281 3.845 -14.034 1.00 96.88 107 THR A C 1
ATOM 832 O O . THR A 1 107 ? 2.955 4.508 -14.830 1.00 96.88 107 THR A O 1
ATOM 835 N N . LYS A 1 108 ? 1.390 4.394 -13.201 1.00 96.50 108 LYS A N 1
ATOM 836 C CA . LYS A 1 108 ? 1.151 5.833 -13.115 1.00 96.50 108 LYS A CA 1
ATOM 837 C C . LYS A 1 108 ? 2.408 6.573 -12.656 1.00 96.50 108 LYS A C 1
ATOM 839 O O . LYS A 1 108 ? 2.868 7.457 -13.374 1.00 96.50 108 LYS A O 1
ATOM 844 N N . MET A 1 109 ? 3.041 6.128 -11.571 1.00 97.12 109 MET A N 1
ATOM 845 C CA . MET A 1 109 ? 4.297 6.710 -11.081 1.00 97.12 109 MET A CA 1
ATOM 846 C C . MET A 1 109 ? 5.412 6.707 -12.127 1.00 97.12 109 MET A C 1
ATOM 848 O O . MET A 1 109 ? 6.085 7.712 -12.323 1.00 97.12 109 MET A O 1
ATOM 852 N N . ILE A 1 110 ? 5.617 5.585 -12.821 1.00 97.62 110 ILE A N 1
ATOM 853 C CA . ILE A 1 110 ? 6.645 5.479 -13.863 1.00 97.62 110 ILE A CA 1
ATOM 854 C C . ILE A 1 110 ? 6.326 6.398 -15.045 1.00 97.62 110 ILE A C 1
ATOM 856 O O . ILE A 1 110 ? 7.240 6.937 -15.669 1.00 97.62 110 ILE A O 1
ATOM 860 N N . THR A 1 111 ? 5.049 6.568 -15.380 1.00 97.06 111 THR A N 1
ATOM 861 C CA . THR A 1 111 ? 4.626 7.485 -16.445 1.00 97.06 111 THR A CA 1
ATOM 862 C C . THR A 1 111 ? 4.927 8.929 -16.069 1.00 97.06 111 THR A C 1
ATOM 864 O O . THR A 1 111 ? 5.496 9.649 -16.888 1.00 97.06 111 THR A O 1
ATOM 867 N N . ASP A 1 112 ? 4.624 9.321 -14.834 1.00 96.38 112 ASP A N 1
ATOM 868 C CA . ASP A 1 112 ? 4.864 10.675 -14.335 1.00 96.38 112 ASP A CA 1
ATOM 869 C C . ASP A 1 112 ? 6.372 10.948 -14.201 1.00 96.38 112 ASP A C 1
ATOM 871 O O . ASP A 1 112 ? 6.878 11.921 -14.756 1.00 96.38 112 ASP A O 1
ATOM 875 N N . ALA A 1 113 ? 7.139 10.012 -13.632 1.00 96.69 113 ALA A N 1
ATOM 876 C CA . ALA A 1 113 ? 8.595 10.115 -13.525 1.00 96.69 113 ALA A CA 1
ATOM 877 C C . ALA A 1 113 ? 9.294 10.230 -14.894 1.00 96.69 113 ALA A C 1
ATOM 879 O O . ALA A 1 113 ? 10.314 10.898 -15.022 1.00 96.69 113 ALA A O 1
ATOM 880 N N . LYS A 1 114 ? 8.759 9.620 -15.960 1.00 96.88 114 LYS A N 1
ATOM 881 C CA . LYS A 1 114 ? 9.307 9.790 -17.322 1.00 96.88 114 LYS A CA 1
ATOM 882 C C . LYS A 1 114 ? 9.129 11.205 -17.878 1.00 96.88 114 LYS A C 1
ATOM 884 O O . LYS A 1 114 ? 9.858 11.572 -18.801 1.00 96.88 114 LYS A O 1
ATOM 889 N N . GLN A 1 115 ? 8.160 11.968 -17.378 1.00 96.94 115 GLN A N 1
ATOM 890 C CA . GLN A 1 115 ? 7.952 13.362 -17.776 1.00 96.94 115 GLN A CA 1
ATOM 891 C C . GLN A 1 115 ? 8.961 14.296 -17.093 1.00 96.94 115 GLN A C 1
ATOM 893 O O . GLN A 1 115 ? 9.262 15.369 -17.621 1.00 96.94 115 GLN A O 1
ATOM 898 N N . GLU A 1 116 ? 9.531 13.869 -15.965 1.00 95.50 116 GLU A N 1
ATOM 899 C CA . GLU A 1 116 ? 10.569 14.600 -15.247 1.00 95.50 116 GLU A CA 1
ATOM 900 C C . GLU A 1 116 ? 11.929 14.546 -15.966 1.00 95.50 116 GLU A C 1
ATOM 902 O O . GLU A 1 116 ? 12.24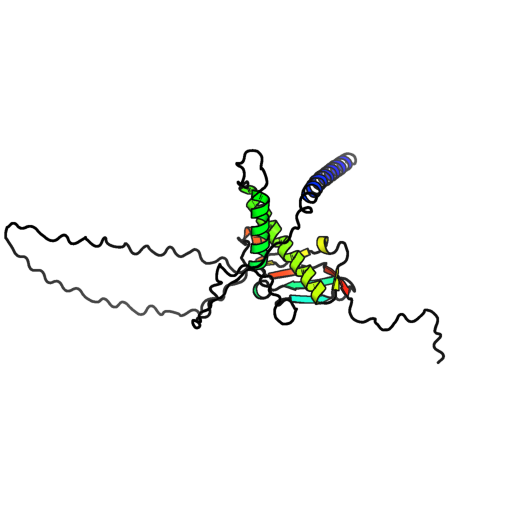5 13.644 -16.751 1.00 95.50 116 GLU A O 1
ATOM 907 N N . ARG A 1 117 ? 12.770 15.552 -15.699 1.00 95.69 117 ARG A N 1
ATOM 908 C CA . ARG A 1 117 ? 14.140 15.627 -16.220 1.00 95.69 117 ARG A CA 1
ATOM 909 C C . ARG A 1 117 ? 15.139 15.326 -15.112 1.00 95.69 117 ARG A C 1
ATOM 911 O O . ARG A 1 117 ? 15.463 16.199 -14.315 1.00 95.69 117 ARG A O 1
ATOM 918 N N . PHE A 1 118 ? 15.689 14.116 -15.118 1.00 96.44 118 PHE A N 1
ATOM 919 C CA . PHE A 1 118 ? 16.762 13.738 -14.200 1.00 96.44 118 PHE A CA 1
ATOM 920 C C . PHE A 1 118 ? 18.124 14.234 -14.698 1.00 96.44 118 PHE A C 1
ATOM 922 O O . PHE A 1 118 ? 18.492 14.041 -15.861 1.00 96.44 118 PHE A O 1
ATOM 929 N N . GLN A 1 119 ? 18.898 14.860 -13.811 1.00 97.00 119 GLN A N 1
ATOM 930 C CA . GLN A 1 119 ? 20.231 15.367 -14.134 1.00 97.00 119 GLN A CA 1
ATOM 931 C C . GLN A 1 119 ? 21.158 14.229 -14.586 1.00 97.00 119 GLN A C 1
ATOM 933 O O . GLN A 1 119 ? 21.286 13.212 -13.914 1.00 97.00 119 GLN A O 1
ATOM 938 N N . GLY A 1 120 ? 21.822 14.407 -15.731 1.00 96.75 120 GLY A N 1
ATOM 939 C CA . GLY A 1 120 ? 22.740 13.407 -16.289 1.00 96.75 120 GLY A CA 1
ATOM 940 C C . GLY A 1 120 ? 22.062 12.251 -17.035 1.00 96.75 120 GLY A C 1
ATOM 941 O O . GLY A 1 120 ? 22.759 11.404 -17.591 1.00 96.75 120 GLY A O 1
ATOM 942 N N . PHE A 1 121 ? 20.729 12.230 -17.114 1.00 97.38 121 PHE A N 1
ATOM 943 C CA . PHE A 1 121 ? 19.969 11.240 -17.875 1.00 97.38 121 PHE A CA 1
ATOM 944 C C . PHE A 1 121 ? 19.270 11.886 -19.072 1.00 97.38 121 PHE A C 1
ATOM 946 O O . PHE A 1 121 ? 19.034 13.094 -19.126 1.00 97.38 121 PHE A O 1
ATOM 953 N N . ARG A 1 122 ? 18.956 11.068 -20.079 1.00 96.81 122 ARG A N 1
ATOM 954 C CA . ARG A 1 122 ? 18.178 11.530 -21.231 1.00 96.81 122 ARG A CA 1
ATOM 955 C C . ARG A 1 122 ? 16.725 11.784 -20.799 1.00 96.81 122 ARG A C 1
ATOM 957 O O . ARG A 1 122 ? 16.224 11.048 -19.950 1.00 96.81 122 ARG A O 1
ATOM 964 N N . PRO A 1 123 ? 16.029 12.773 -21.391 1.00 96.69 123 PRO A N 1
ATOM 965 C CA . PRO A 1 123 ? 14.594 12.946 -21.173 1.00 96.69 123 PRO A CA 1
ATOM 966 C C . PRO A 1 123 ? 13.837 11.634 -21.425 1.00 96.69 123 PRO A C 1
ATOM 968 O O . PRO A 1 123 ? 14.100 10.960 -22.423 1.00 96.69 123 PRO A O 1
ATOM 971 N N . GLY A 1 124 ? 12.935 11.257 -20.516 1.00 96.12 124 GLY A N 1
ATOM 972 C CA . GLY A 1 124 ? 12.220 9.976 -20.571 1.00 96.12 124 GLY A CA 1
ATOM 973 C C . GLY A 1 124 ? 12.969 8.773 -19.982 1.00 96.12 124 GLY A C 1
ATOM 974 O O . GLY A 1 124 ? 12.413 7.673 -19.953 1.00 96.12 124 GL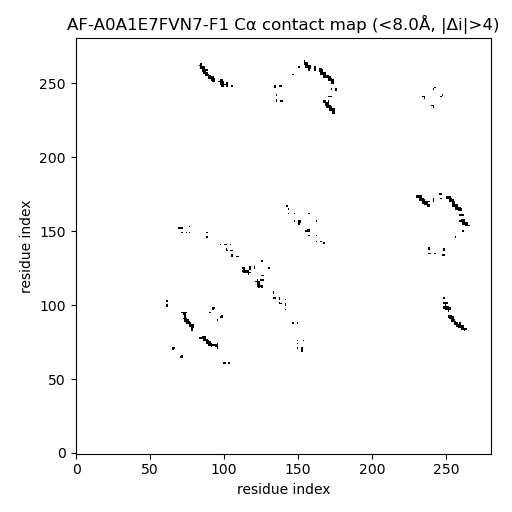Y A O 1
ATOM 975 N N . THR A 1 125 ? 14.208 8.938 -19.503 1.00 97.50 125 THR A N 1
ATOM 976 C CA . THR A 1 125 ? 14.972 7.876 -18.832 1.00 97.50 125 THR A CA 1
ATOM 977 C C . THR A 1 125 ? 14.947 8.065 -17.318 1.00 97.50 125 THR A C 1
ATOM 979 O O . THR A 1 125 ? 15.512 9.022 -16.800 1.00 97.50 125 THR A O 1
ATOM 982 N N . ILE A 1 126 ? 14.367 7.097 -16.607 1.00 97.56 126 ILE A N 1
ATOM 983 C CA . ILE A 1 126 ? 14.407 7.032 -15.142 1.00 97.56 126 ILE A CA 1
ATOM 984 C C . ILE A 1 126 ? 15.737 6.396 -14.693 1.00 97.56 126 ILE A C 1
ATOM 986 O O . ILE A 1 126 ? 16.075 5.311 -15.186 1.00 97.56 126 ILE A O 1
ATOM 990 N N . PRO A 1 127 ? 16.474 7.010 -13.749 1.00 97.31 127 PRO A N 1
ATOM 991 C CA . PRO A 1 127 ? 17.642 6.404 -13.120 1.00 97.31 127 PRO A CA 1
ATOM 992 C C . PRO A 1 127 ? 17.353 4.995 -12.551 1.00 97.31 127 PRO A C 1
ATOM 994 O O . PRO A 1 127 ? 16.386 4.829 -11.803 1.00 97.31 127 PRO A O 1
ATOM 997 N N . PRO A 1 128 ? 18.177 3.966 -12.845 1.00 95.69 128 PRO A N 1
ATOM 998 C CA . PRO A 1 128 ? 17.914 2.578 -12.443 1.00 95.69 128 PRO A CA 1
ATOM 999 C C . PRO A 1 128 ? 17.667 2.367 -10.942 1.00 95.69 128 PRO A C 1
ATOM 1001 O O . PRO A 1 128 ? 16.882 1.501 -10.559 1.00 95.69 128 PRO A O 1
ATOM 1004 N N . GLN A 1 129 ? 18.314 3.161 -10.089 1.00 94.75 129 GLN A N 1
ATOM 1005 C CA . GLN A 1 129 ? 18.168 3.092 -8.638 1.00 94.75 129 GLN A CA 1
ATOM 1006 C C . GLN A 1 129 ? 16.761 3.473 -8.151 1.00 94.75 129 GLN A C 1
ATOM 1008 O O . GLN A 1 129 ? 16.283 2.883 -7.184 1.00 94.75 129 GLN A O 1
ATOM 1013 N N . LEU A 1 130 ? 16.066 4.382 -8.849 1.00 96.31 130 LEU A N 1
ATOM 1014 C CA . LEU A 1 130 ? 14.743 4.868 -8.439 1.00 96.31 130 LEU A CA 1
ATOM 1015 C C . LEU A 1 130 ? 13.643 3.823 -8.625 1.00 96.31 130 LEU A C 1
ATOM 1017 O O . LEU A 1 130 ? 12.638 3.859 -7.925 1.00 96.31 130 LEU A O 1
ATOM 1021 N N . TYR A 1 131 ? 13.841 2.835 -9.504 1.00 95.56 131 TYR A N 1
ATOM 1022 C CA . TYR A 1 131 ? 12.861 1.763 -9.690 1.00 95.56 131 TYR A CA 1
ATOM 1023 C C . TYR A 1 131 ? 12.593 0.981 -8.404 1.00 95.56 131 TYR A C 1
ATOM 1025 O O . TYR A 1 131 ? 11.465 0.546 -8.194 1.00 95.56 131 TYR A O 1
ATOM 1033 N N . LYS A 1 132 ? 13.602 0.792 -7.543 1.00 95.19 132 LYS A N 1
ATOM 1034 C CA . LYS A 1 132 ? 13.409 0.116 -6.251 1.00 95.19 132 LYS A CA 1
ATOM 1035 C C . LYS A 1 132 ? 12.525 0.953 -5.329 1.00 95.19 132 LYS A C 1
ATOM 1037 O O . LYS A 1 132 ? 11.570 0.422 -4.774 1.00 95.19 132 LYS A O 1
ATOM 1042 N N . THR A 1 133 ? 12.793 2.254 -5.252 1.00 97.00 133 THR A N 1
ATOM 1043 C CA . THR A 1 133 ? 12.004 3.209 -4.467 1.00 97.00 133 THR A CA 1
ATOM 1044 C C . THR A 1 133 ? 10.560 3.276 -4.951 1.00 97.00 133 THR A C 1
ATOM 1046 O O . THR A 1 133 ? 9.645 3.165 -4.146 1.00 97.00 133 THR A O 1
ATOM 1049 N N . TYR A 1 134 ? 10.332 3.361 -6.265 1.00 97.69 134 TYR A N 1
ATOM 1050 C CA . TYR A 1 134 ? 8.977 3.385 -6.821 1.00 97.69 134 TYR A CA 1
ATOM 1051 C C . TYR A 1 134 ? 8.208 2.088 -6.572 1.00 97.69 134 TYR A C 1
ATOM 1053 O O . TYR A 1 134 ? 7.004 2.137 -6.341 1.00 97.69 134 TYR A O 1
ATOM 1061 N N . ARG A 1 135 ? 8.882 0.929 -6.576 1.00 96.69 135 ARG A N 1
ATOM 1062 C CA . ARG A 1 135 ? 8.247 -0.342 -6.191 1.00 96.69 135 ARG A CA 1
ATOM 1063 C C . ARG A 1 135 ? 7.827 -0.335 -4.726 1.00 96.69 135 ARG A C 1
ATOM 1065 O O . ARG A 1 135 ? 6.685 -0.679 -4.451 1.00 96.69 135 ARG A O 1
ATOM 1072 N N . ALA A 1 136 ? 8.724 0.072 -3.828 1.00 97.06 136 ALA A N 1
ATOM 1073 C CA . ALA A 1 136 ? 8.433 0.142 -2.399 1.00 97.06 136 ALA A CA 1
ATOM 1074 C C . ALA A 1 136 ? 7.272 1.095 -2.105 1.00 97.06 136 ALA A C 1
ATOM 1076 O O . ALA A 1 136 ? 6.298 0.708 -1.469 1.00 97.06 136 ALA A O 1
ATOM 1077 N N . PHE A 1 137 ? 7.323 2.294 -2.684 1.00 97.69 137 PHE A N 1
ATOM 1078 C CA . PHE A 1 137 ? 6.255 3.279 -2.566 1.00 97.69 137 PHE A CA 1
ATOM 1079 C C . PHE A 1 137 ? 4.922 2.756 -3.113 1.00 97.69 137 PHE A C 1
ATOM 1081 O O . PHE A 1 137 ? 3.895 2.907 -2.469 1.00 97.69 137 PHE A O 1
ATOM 1088 N N . SER A 1 138 ? 4.926 2.081 -4.268 1.00 97.62 138 SER A N 1
ATOM 1089 C CA . SER A 1 138 ? 3.690 1.522 -4.836 1.00 97.62 138 SER A CA 1
ATOM 1090 C C . SER A 1 138 ? 3.054 0.460 -3.938 1.00 97.62 138 SER A C 1
ATOM 1092 O O . SER A 1 138 ? 1.835 0.330 -3.938 1.00 97.62 138 SER A O 1
ATOM 1094 N N . MET A 1 139 ? 3.859 -0.311 -3.201 1.00 97.62 139 MET A N 1
ATOM 1095 C CA . MET A 1 139 ? 3.362 -1.294 -2.238 1.00 97.62 139 MET A CA 1
ATOM 1096 C C . MET A 1 139 ? 2.744 -0.616 -1.011 1.00 97.62 139 MET A C 1
ATOM 1098 O O . MET A 1 139 ? 1.626 -0.965 -0.635 1.00 97.62 139 MET A O 1
ATOM 1102 N N . ASP A 1 140 ? 3.448 0.364 -0.432 1.00 97.75 140 ASP A N 1
ATOM 1103 C CA . ASP A 1 140 ? 2.997 1.096 0.760 1.00 97.75 140 ASP A CA 1
ATOM 1104 C C . ASP A 1 140 ? 1.715 1.887 0.484 1.00 97.75 140 ASP A C 1
ATOM 1106 O O . ASP A 1 140 ? 0.726 1.729 1.197 1.00 97.75 140 ASP A O 1
ATOM 1110 N N . GLU A 1 141 ? 1.680 2.641 -0.616 1.00 97.69 141 GLU A N 1
ATOM 1111 C CA . GLU A 1 141 ? 0.487 3.377 -1.041 1.00 97.69 141 GLU A CA 1
ATOM 1112 C C . GLU A 1 141 ? -0.688 2.441 -1.321 1.00 97.69 141 GLU A C 1
ATOM 1114 O O . GLU A 1 141 ? -1.794 2.680 -0.846 1.00 97.69 141 GLU A O 1
ATOM 1119 N N . CYS A 1 142 ? -0.453 1.332 -2.031 1.00 97.56 142 CYS A N 1
ATOM 1120 C CA . CYS A 1 142 ? -1.495 0.340 -2.282 1.00 97.56 142 CYS A CA 1
ATOM 1121 C C . CYS A 1 142 ? -2.097 -0.174 -0.969 1.00 97.56 142 CYS A C 1
ATOM 1123 O O . CYS A 1 142 ? -3.320 -0.227 -0.833 1.00 97.56 142 CYS A O 1
ATOM 1125 N N . ALA A 1 143 ? -1.259 -0.510 0.015 1.00 97.94 143 ALA A N 1
ATOM 1126 C CA . ALA A 1 143 ? -1.722 -0.997 1.306 1.00 97.94 143 ALA A CA 1
ATOM 1127 C C . ALA A 1 143 ? -2.494 0.076 2.089 1.00 97.94 143 ALA A C 1
ATOM 1129 O O . ALA A 1 143 ? -3.598 -0.200 2.557 1.00 97.94 143 ALA A O 1
ATOM 1130 N N . ARG A 1 144 ? -1.957 1.300 2.207 1.00 97.94 144 ARG A N 1
ATOM 1131 C CA . ARG A 1 144 ? -2.596 2.391 2.966 1.00 97.94 144 ARG A CA 1
ATOM 1132 C C . ARG A 1 144 ? -3.937 2.800 2.372 1.00 97.94 144 ARG A C 1
ATOM 1134 O O . ARG A 1 144 ? -4.910 2.904 3.113 1.00 97.94 144 ARG A O 1
ATOM 1141 N N . GLU A 1 145 ? -4.016 2.969 1.055 1.00 96.69 145 GLU A N 1
ATOM 1142 C CA . GLU A 1 145 ? -5.273 3.322 0.386 1.00 96.69 145 GLU A CA 1
ATOM 1143 C C . GLU A 1 145 ? -6.314 2.204 0.534 1.00 96.69 145 GLU A C 1
ATOM 1145 O O . GLU A 1 145 ? -7.483 2.471 0.801 1.00 96.69 145 GLU A O 1
ATOM 1150 N N . THR A 1 146 ? -5.885 0.938 0.486 1.00 96.81 146 THR A N 1
ATOM 1151 C CA . THR A 1 146 ? -6.771 -0.207 0.754 1.00 96.81 146 THR A CA 1
ATOM 1152 C C . THR A 1 146 ? -7.308 -0.187 2.189 1.00 96.81 146 THR A C 1
ATOM 1154 O O . THR A 1 146 ? -8.481 -0.469 2.419 1.00 96.81 146 THR A O 1
ATOM 1157 N N . VAL A 1 147 ? -6.482 0.176 3.173 1.00 97.81 147 VAL A N 1
ATOM 1158 C CA . VAL A 1 147 ? -6.912 0.304 4.577 1.00 97.81 147 VAL A CA 1
ATOM 1159 C C . VAL A 1 147 ? -7.934 1.431 4.740 1.00 97.81 147 VAL A C 1
ATOM 1161 O O . VAL A 1 147 ? -8.945 1.240 5.413 1.00 97.81 147 VAL A O 1
ATOM 1164 N N . LEU A 1 148 ? -7.719 2.586 4.107 1.00 96.44 148 LEU A N 1
ATOM 1165 C CA . LEU A 1 148 ? -8.660 3.709 4.173 1.00 96.44 148 LEU A CA 1
ATOM 1166 C C . LEU A 1 148 ? -10.002 3.375 3.506 1.00 96.44 148 LEU A C 1
ATOM 1168 O O . LEU A 1 148 ? -11.058 3.665 4.073 1.00 96.44 148 LEU A O 1
ATOM 1172 N N . GLU A 1 149 ? -9.971 2.693 2.362 1.00 94.75 149 GLU A N 1
ATOM 1173 C CA . GLU A 1 149 ? -11.176 2.193 1.696 1.00 94.75 149 GLU A CA 1
ATOM 1174 C C . GLU A 1 149 ? -11.920 1.181 2.587 1.00 94.75 149 GLU A C 1
ATOM 1176 O O . GLU A 1 149 ? -13.143 1.248 2.728 1.00 94.75 149 GLU A O 1
ATOM 1181 N N . ALA A 1 150 ? -11.189 0.292 3.276 1.00 95.31 150 ALA A N 1
ATOM 1182 C CA . ALA A 1 150 ? -11.772 -0.646 4.237 1.00 95.31 150 ALA A CA 1
ATOM 1183 C C . ALA A 1 150 ? -12.495 0.088 5.371 1.00 95.31 150 ALA A C 1
ATOM 1185 O O . ALA A 1 150 ? -13.616 -0.280 5.730 1.00 95.31 150 ALA A O 1
ATOM 1186 N N . MET A 1 151 ? -11.879 1.134 5.928 1.00 95.62 151 MET A N 1
ATOM 1187 C CA . MET A 1 151 ? -12.495 1.954 6.973 1.00 95.62 151 MET A CA 1
ATOM 1188 C C . MET A 1 151 ? -13.780 2.612 6.472 1.00 95.62 151 MET A C 1
ATOM 1190 O O . MET A 1 151 ? -14.823 2.496 7.118 1.00 95.62 151 MET A O 1
ATOM 1194 N N . GLN A 1 152 ? -13.728 3.237 5.295 1.00 93.69 152 GLN A N 1
ATOM 1195 C CA . GLN A 1 152 ? -14.871 3.924 4.702 1.00 93.69 152 GLN A CA 1
ATOM 1196 C C . GLN A 1 152 ? -16.056 2.974 4.477 1.00 93.69 152 GLN A C 1
ATOM 1198 O O . GLN A 1 152 ? -17.183 3.299 4.859 1.00 93.69 152 GLN A O 1
ATOM 1203 N N . GLN A 1 153 ? -15.812 1.780 3.933 1.00 92.19 153 GLN A N 1
ATOM 1204 C CA . GLN A 1 153 ? -16.856 0.778 3.693 1.00 92.19 153 GLN A CA 1
ATOM 1205 C C . GLN A 1 153 ? -17.451 0.192 4.981 1.00 92.19 153 GLN A C 1
ATOM 1207 O O . GLN A 1 153 ? -18.604 -0.240 4.989 1.00 92.19 153 GLN A O 1
ATOM 1212 N N . ASN A 1 154 ? -16.697 0.217 6.082 1.00 93.31 154 ASN A N 1
ATOM 1213 C CA . ASN A 1 154 ? -17.154 -0.221 7.402 1.00 93.31 154 ASN A CA 1
ATOM 1214 C C . ASN A 1 154 ? -17.719 0.931 8.255 1.00 93.31 154 ASN A C 1
ATOM 1216 O O . ASN A 1 154 ? -17.947 0.753 9.449 1.00 93.31 154 ASN A O 1
ATOM 1220 N N . ASN A 1 155 ? -17.996 2.097 7.654 1.00 94.50 155 ASN A N 1
ATOM 1221 C CA . ASN A 1 155 ? -18.506 3.294 8.335 1.00 94.50 155 ASN A CA 1
ATOM 1222 C C . ASN A 1 155 ? -17.593 3.777 9.472 1.00 94.50 155 ASN A C 1
ATOM 1224 O O . ASN A 1 155 ? -18.062 4.298 10.483 1.00 94.50 155 ASN A O 1
ATOM 1228 N N . ILE A 1 156 ? -16.284 3.619 9.308 1.00 95.44 156 ILE A N 1
ATOM 1229 C CA . ILE A 1 156 ? -15.278 4.143 10.223 1.00 95.44 156 ILE A CA 1
ATOM 1230 C C . ILE A 1 156 ? -14.703 5.398 9.577 1.00 95.44 156 ILE A C 1
ATOM 1232 O O . ILE A 1 156 ? -14.118 5.352 8.497 1.00 95.44 156 ILE A O 1
ATOM 1236 N N . ARG A 1 157 ? -14.870 6.542 10.237 1.00 96.56 157 ARG A N 1
ATOM 1237 C CA . ARG A 1 157 ? -14.262 7.801 9.813 1.00 96.56 157 ARG A CA 1
ATOM 1238 C C . ARG A 1 157 ? -12.804 7.828 10.285 1.00 96.56 157 ARG A C 1
ATOM 1240 O O . ARG A 1 157 ? -12.600 7.887 11.499 1.00 96.56 157 ARG A O 1
ATOM 1247 N N . PRO A 1 158 ? -11.805 7.819 9.386 1.00 97.06 158 PRO A N 1
ATOM 1248 C CA . PRO A 1 158 ? -10.410 7.950 9.792 1.00 97.06 158 PRO A CA 1
ATOM 1249 C C . PRO A 1 158 ? -10.148 9.317 10.432 1.00 97.06 158 PRO A C 1
ATOM 1251 O O . PRO A 1 158 ? -10.756 10.324 10.052 1.00 97.06 158 PRO A O 1
ATOM 1254 N N . PHE A 1 159 ? -9.240 9.360 11.407 1.00 97.19 159 PHE A N 1
ATOM 1255 C CA . PHE A 1 159 ? -8.715 10.626 11.925 1.00 97.19 159 PHE A CA 1
ATOM 1256 C C . PHE A 1 159 ? -7.760 11.287 10.927 1.00 97.19 159 PHE A C 1
ATOM 1258 O O . PHE A 1 159 ? -7.232 10.634 10.031 1.00 97.19 159 PHE A O 1
ATOM 1265 N N . THR A 1 160 ? -7.504 12.587 11.100 1.00 94.75 160 THR A N 1
ATOM 1266 C CA . THR A 1 160 ? -6.659 13.381 10.190 1.00 94.75 160 THR A CA 1
ATOM 1267 C C . THR A 1 160 ? -5.270 12.771 9.983 1.00 94.75 160 THR A C 1
ATOM 1269 O O . THR A 1 160 ? -4.799 12.720 8.853 1.00 94.75 160 THR A O 1
ATOM 1272 N N . ASN A 1 161 ? -4.659 12.242 11.048 1.00 94.44 161 ASN A N 1
ATOM 1273 C CA . ASN A 1 161 ? -3.316 11.649 11.013 1.00 94.44 161 ASN A CA 1
ATOM 1274 C C . ASN A 1 161 ? -3.341 10.118 10.867 1.00 94.44 161 ASN A C 1
ATOM 1276 O O . ASN A 1 161 ? -2.293 9.476 10.865 1.00 94.44 161 ASN A O 1
ATOM 1280 N N . ALA A 1 162 ? -4.527 9.509 10.724 1.00 94.38 162 ALA A N 1
ATOM 1281 C CA . ALA A 1 162 ? -4.661 8.053 10.696 1.00 94.38 162 ALA A CA 1
ATOM 1282 C C . ALA A 1 162 ? -3.816 7.430 9.579 1.00 94.38 162 ALA A C 1
ATOM 1284 O O . ALA A 1 162 ? -3.208 6.384 9.768 1.00 94.38 162 ALA A O 1
ATOM 1285 N N . ARG A 1 163 ? -3.714 8.109 8.429 1.00 96.19 163 ARG A N 1
ATOM 1286 C CA . ARG A 1 163 ? -2.937 7.631 7.281 1.00 96.19 163 ARG A CA 1
ATOM 1287 C C . ARG A 1 163 ? -1.460 7.404 7.610 1.00 96.19 163 ARG A C 1
ATOM 1289 O O . ARG A 1 163 ? -0.875 6.442 7.117 1.00 96.19 163 ARG A O 1
ATOM 1296 N N . GLU A 1 164 ? -0.862 8.289 8.398 1.00 95.94 164 GLU A N 1
ATOM 1297 C CA . GLU A 1 164 ? 0.563 8.256 8.757 1.00 95.94 164 GLU A CA 1
ATOM 1298 C C . GLU A 1 164 ? 0.837 7.270 9.897 1.00 95.94 164 GLU A C 1
ATOM 1300 O O . GLU A 1 164 ? 1.911 6.679 9.962 1.00 95.94 164 GLU A O 1
ATOM 1305 N N . GLU A 1 165 ? -0.158 7.054 10.755 1.00 96.38 165 GLU A N 1
ATOM 1306 C CA . GLU A 1 165 ? -0.075 6.185 11.929 1.00 96.38 165 GLU A CA 1
ATOM 1307 C C . GLU A 1 165 ? -0.284 4.696 11.619 1.00 96.38 165 GLU A C 1
ATOM 1309 O O . GLU A 1 165 ? 0.126 3.855 12.422 1.00 96.38 165 GLU A O 1
ATOM 1314 N N . ILE A 1 166 ? -0.875 4.355 10.465 1.00 97.88 166 ILE A N 1
ATOM 1315 C CA . ILE A 1 166 ? -1.067 2.961 10.038 1.00 97.88 166 ILE A CA 1
ATOM 1316 C C . ILE A 1 166 ? 0.284 2.236 9.978 1.00 97.88 166 ILE A C 1
ATOM 1318 O O . ILE A 1 166 ? 1.189 2.624 9.226 1.00 97.88 166 ILE A O 1
ATOM 1322 N N . LEU A 1 167 ? 0.376 1.133 10.722 1.00 97.81 167 LEU A N 1
ATOM 1323 C CA . LEU A 1 167 ? 1.506 0.209 10.715 1.00 97.81 167 LEU A CA 1
ATOM 1324 C C . LEU A 1 167 ? 1.124 -1.040 9.929 1.00 97.81 167 LEU A C 1
ATOM 1326 O O . LEU A 1 167 ? 0.155 -1.716 10.270 1.00 97.81 167 LEU A O 1
ATOM 1330 N N . ILE A 1 168 ? 1.881 -1.354 8.881 1.00 97.94 168 ILE A N 1
ATOM 1331 C CA . ILE A 1 168 ? 1.651 -2.555 8.080 1.00 97.94 168 ILE A CA 1
ATOM 1332 C C . ILE A 1 168 ? 2.613 -3.653 8.523 1.00 97.94 168 ILE A C 1
ATOM 1334 O O . ILE A 1 168 ? 3.829 -3.495 8.440 1.00 97.94 168 ILE A O 1
ATOM 1338 N N . GLU A 1 169 ? 2.050 -4.774 8.956 1.00 97.38 169 GLU A N 1
ATOM 1339 C CA . GLU A 1 169 ? 2.764 -5.938 9.468 1.00 97.38 169 GLU A CA 1
ATOM 1340 C C . GLU A 1 169 ? 2.279 -7.227 8.786 1.00 97.38 169 GLU A C 1
ATOM 1342 O O . GLU A 1 169 ? 1.256 -7.251 8.092 1.00 97.38 169 GLU A O 1
ATOM 1347 N N . GLN A 1 170 ? 2.999 -8.329 9.025 1.00 96.88 170 GLN A N 1
ATOM 1348 C CA . GLN A 1 170 ? 2.622 -9.683 8.591 1.00 96.88 170 GLN A CA 1
ATOM 1349 C C . GLN A 1 170 ? 2.305 -9.761 7.091 1.00 96.88 170 GLN A C 1
ATOM 1351 O O . GLN A 1 170 ? 1.288 -10.314 6.662 1.00 96.88 170 GLN A O 1
ATOM 1356 N N . VAL A 1 171 ? 3.189 -9.181 6.287 1.00 97.56 171 VAL A N 1
ATOM 1357 C CA . VAL A 1 171 ? 3.067 -9.159 4.835 1.00 97.56 171 VAL A CA 1
ATOM 1358 C C . VAL A 1 171 ? 3.308 -10.563 4.303 1.00 97.56 171 VAL A C 1
ATOM 1360 O O . VAL A 1 171 ? 4.303 -11.200 4.621 1.00 97.56 171 VAL A O 1
ATOM 1363 N N . SER A 1 172 ? 2.414 -11.058 3.462 1.00 97.38 172 SER A N 1
ATOM 1364 C CA . SER A 1 172 ? 2.535 -12.362 2.827 1.00 97.38 172 SER A CA 1
ATOM 1365 C C . SER A 1 172 ? 2.414 -12.237 1.322 1.00 97.38 172 SER A C 1
ATOM 1367 O O . SER A 1 172 ? 1.532 -11.551 0.810 1.00 97.38 172 SER A O 1
ATOM 1369 N N . ILE A 1 173 ? 3.321 -12.888 0.602 1.00 95.81 173 ILE A N 1
ATOM 1370 C CA . ILE A 1 173 ? 3.365 -12.859 -0.861 1.00 95.81 173 ILE A CA 1
ATOM 1371 C C . ILE A 1 173 ? 3.240 -14.286 -1.401 1.00 95.81 173 ILE A C 1
ATOM 1373 O O . ILE A 1 173 ? 3.708 -15.237 -0.758 1.00 95.81 173 ILE A O 1
ATOM 1377 N N . PRO A 1 174 ? 2.623 -14.464 -2.581 1.00 91.75 174 PRO A N 1
ATOM 1378 C CA . PRO A 1 174 ? 2.603 -15.754 -3.237 1.00 91.75 174 PRO A CA 1
ATOM 1379 C C . PRO A 1 174 ? 4.039 -16.126 -3.620 1.00 91.75 174 PRO A C 1
ATOM 1381 O O . PRO A 1 174 ? 4.852 -15.229 -3.883 1.00 91.75 174 PRO A O 1
ATOM 1384 N N . PRO A 1 175 ? 4.369 -17.426 -3.672 1.00 84.38 175 PRO A N 1
ATOM 1385 C CA . PRO A 1 175 ? 5.710 -17.848 -4.033 1.00 84.38 175 PRO A CA 1
ATOM 1386 C C . PRO A 1 175 ? 6.080 -17.315 -5.421 1.00 84.38 175 PRO A C 1
ATOM 1388 O O . PRO A 1 175 ? 5.209 -17.201 -6.295 1.00 84.38 175 PRO A O 1
ATOM 1391 N N . PRO A 1 176 ? 7.365 -16.992 -5.642 1.00 76.56 176 PRO A N 1
ATOM 1392 C CA . PRO A 1 176 ? 7.817 -16.534 -6.942 1.00 76.56 176 PRO A CA 1
ATOM 1393 C C . PRO A 1 176 ? 7.446 -17.580 -8.002 1.00 76.56 176 PRO A C 1
ATOM 1395 O O . PRO A 1 176 ? 7.577 -18.783 -7.745 1.00 76.56 176 PRO A O 1
ATOM 1398 N N . PRO A 1 177 ? 6.976 -17.156 -9.191 1.00 69.94 177 PRO A N 1
ATOM 1399 C CA . PRO A 1 177 ? 6.700 -18.096 -10.263 1.00 69.94 177 PRO A CA 1
ATOM 1400 C C . PRO A 1 177 ? 7.969 -18.917 -10.523 1.00 69.94 177 PRO A C 1
ATOM 1402 O O . PRO A 1 177 ? 9.064 -18.340 -10.547 1.00 69.94 177 PRO A O 1
ATOM 1405 N N . PRO A 1 178 ? 7.856 -20.248 -10.695 1.00 67.88 178 PRO A N 1
ATOM 1406 C CA . PRO A 1 178 ? 9.023 -21.083 -10.925 1.00 67.88 178 PRO A CA 1
ATOM 1407 C C . PRO A 1 178 ? 9.803 -20.510 -12.112 1.00 67.88 178 PRO A C 1
ATOM 1409 O O . PRO A 1 178 ? 9.175 -20.080 -13.092 1.00 67.88 178 PRO A O 1
ATOM 1412 N N . PRO A 1 179 ? 11.150 -20.473 -12.043 1.00 70.06 179 PRO A N 1
ATOM 1413 C CA . PRO A 1 179 ? 11.950 -19.977 -13.150 1.00 70.06 179 PRO A CA 1
ATOM 1414 C C . PRO A 1 179 ? 11.476 -20.702 -14.407 1.00 70.06 179 PRO A C 1
ATOM 1416 O O . PRO A 1 179 ? 11.273 -21.919 -14.335 1.00 70.06 179 PRO A O 1
ATOM 1419 N N . PRO A 1 180 ? 11.229 -19.990 -15.526 1.00 66.19 180 PRO A N 1
ATOM 1420 C CA . PRO A 1 180 ? 10.713 -20.611 -16.732 1.00 66.19 180 PRO A CA 1
ATOM 1421 C C . PRO A 1 18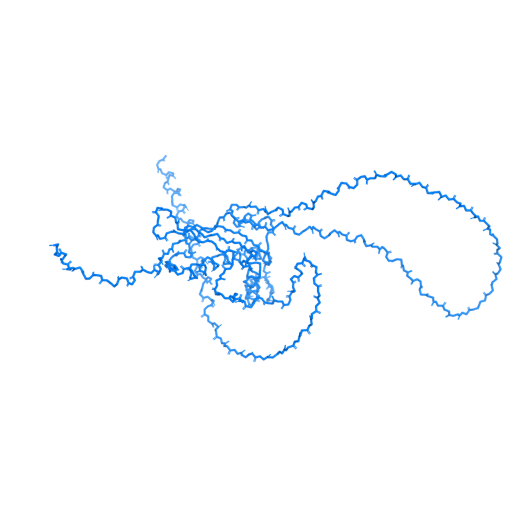0 ? 11.672 -21.737 -17.074 1.00 66.19 180 PRO A C 1
ATOM 1423 O O . PRO A 1 180 ? 12.797 -21.465 -17.496 1.00 66.19 180 PRO A O 1
ATOM 1426 N N . GLN A 1 181 ? 11.255 -22.984 -16.809 1.00 62.81 181 GLN A N 1
ATOM 1427 C CA . GLN A 1 181 ? 12.078 -24.155 -17.061 1.00 62.81 181 GLN A CA 1
ATOM 1428 C C . GLN A 1 181 ? 12.517 -23.990 -18.496 1.00 62.81 181 GLN A C 1
ATOM 1430 O O . GLN A 1 181 ? 11.654 -23.889 -19.375 1.00 62.81 181 GLN A O 1
ATOM 1435 N N . ALA A 1 182 ? 13.824 -23.802 -18.701 1.00 54.78 182 ALA A N 1
ATOM 1436 C CA . ALA A 1 182 ? 14.374 -23.498 -20.003 1.00 54.78 182 ALA A CA 1
ATOM 1437 C C . ALA A 1 182 ? 13.835 -24.584 -20.917 1.00 54.78 182 ALA A C 1
ATOM 1439 O O . ALA A 1 182 ? 14.269 -25.730 -20.809 1.00 54.78 182 ALA A O 1
ATOM 1440 N N . LYS A 1 183 ? 12.812 -24.257 -21.725 1.00 57.09 183 LYS A N 1
ATOM 1441 C CA . LYS A 1 183 ? 12.201 -25.204 -22.649 1.00 57.09 183 LYS A CA 1
ATOM 1442 C C . LYS A 1 183 ? 13.385 -25.658 -23.463 1.00 57.09 183 LYS A C 1
ATOM 1444 O O . LYS A 1 183 ? 13.879 -24.853 -24.256 1.00 57.09 183 LYS A O 1
ATOM 1449 N N . LYS A 1 184 ? 13.901 -26.867 -23.181 1.00 55.94 184 LYS A N 1
ATOM 1450 C CA . LYS A 1 184 ? 15.040 -27.452 -23.884 1.00 55.94 184 LYS A CA 1
ATOM 1451 C C . LYS A 1 184 ? 14.673 -27.245 -25.333 1.00 55.94 184 LYS A C 1
ATOM 1453 O O . LYS A 1 184 ? 13.673 -27.808 -25.782 1.00 55.94 184 LYS A O 1
ATOM 1458 N N . LYS A 1 185 ? 15.354 -26.307 -26.004 1.00 56.16 185 LYS A N 1
ATOM 1459 C CA . LYS A 1 185 ? 15.038 -25.940 -27.379 1.00 56.16 185 LYS A CA 1
ATOM 1460 C C . LYS A 1 185 ? 15.160 -27.257 -28.126 1.00 56.16 185 LYS A C 1
ATOM 1462 O O . LYS A 1 185 ? 16.282 -27.711 -28.334 1.00 56.16 185 LYS A O 1
ATOM 1467 N N . LYS A 1 186 ? 14.036 -27.916 -28.453 1.00 56.38 186 LYS A N 1
ATOM 1468 C CA . LYS A 1 186 ? 14.045 -29.068 -29.351 1.00 56.38 186 LYS A CA 1
ATOM 1469 C C . LYS A 1 186 ? 14.728 -28.531 -30.595 1.00 56.38 186 LYS A C 1
ATOM 1471 O O . LYS A 1 186 ? 14.189 -27.640 -31.253 1.00 56.38 186 LYS A O 1
ATOM 1476 N N . LYS A 1 187 ? 15.971 -28.970 -30.802 1.00 53.19 187 LYS A N 1
ATOM 1477 C CA . LYS A 1 187 ? 16.842 -28.573 -31.900 1.00 53.19 187 LYS A CA 1
ATOM 1478 C C . LYS A 1 187 ? 16.031 -28.848 -33.160 1.00 53.19 187 LYS A C 1
ATOM 1480 O O . LYS A 1 187 ? 15.823 -29.998 -33.530 1.00 53.19 187 LYS A O 1
ATOM 1485 N N . LYS A 1 188 ? 15.443 -27.798 -33.739 1.00 53.31 188 LYS A N 1
ATOM 1486 C CA . LYS A 1 188 ? 14.691 -27.891 -34.987 1.00 53.31 188 LYS A CA 1
ATOM 1487 C C . LYS A 1 188 ? 15.741 -28.276 -36.024 1.00 53.31 188 LYS A C 1
ATOM 1489 O O . LYS A 1 188 ? 16.542 -27.431 -36.415 1.00 53.31 188 LYS A O 1
ATOM 1494 N N . TYR A 1 189 ? 15.802 -29.556 -36.389 1.00 57.50 189 TYR A N 1
ATOM 1495 C CA . TYR A 1 189 ? 16.608 -29.990 -37.522 1.00 57.50 189 TYR A CA 1
ATOM 1496 C C . TYR A 1 189 ? 16.209 -29.127 -38.728 1.00 57.50 189 TYR A C 1
ATOM 1498 O O . TYR A 1 189 ? 15.008 -28.932 -38.961 1.00 57.50 189 TYR A O 1
ATOM 1506 N N . PRO A 1 190 ? 17.169 -28.554 -39.470 1.00 56.62 190 PRO A N 1
ATOM 1507 C CA . PRO A 1 190 ? 16.849 -27.789 -40.660 1.00 56.62 190 PRO A CA 1
ATOM 1508 C C . PRO A 1 190 ? 16.169 -28.724 -41.665 1.00 56.62 190 PRO A C 1
ATOM 1510 O O . PRO A 1 190 ? 16.783 -29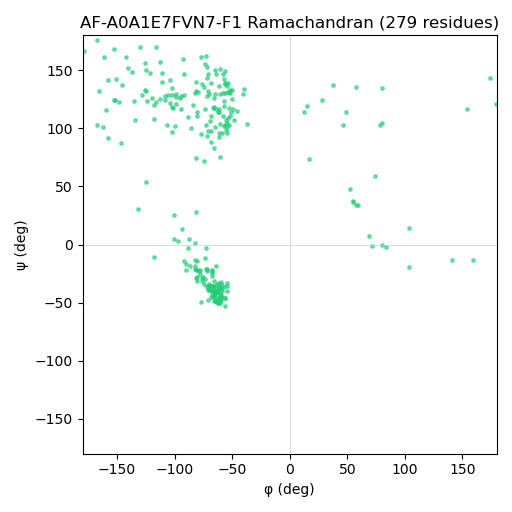.659 -42.176 1.00 56.62 190 PRO A O 1
ATOM 1513 N N . LYS A 1 191 ? 14.884 -28.479 -41.954 1.00 55.06 191 LYS A N 1
ATOM 1514 C CA . LYS A 1 191 ? 14.210 -29.070 -43.114 1.00 55.06 191 LYS A CA 1
ATOM 1515 C C . LYS A 1 191 ? 14.955 -28.587 -44.359 1.00 55.06 191 LYS A C 1
ATOM 1517 O O . LYS A 1 191 ? 14.811 -27.434 -44.763 1.00 55.06 191 LYS A O 1
ATOM 1522 N N . LYS A 1 192 ? 15.773 -29.477 -44.931 1.00 49.75 192 LYS A N 1
ATOM 1523 C CA . LYS A 1 192 ? 16.377 -29.363 -46.264 1.00 49.75 192 LYS A CA 1
ATOM 1524 C C . LYS A 1 192 ? 15.281 -28.920 -47.245 1.00 49.75 192 LYS A C 1
ATOM 1526 O O . LYS A 1 192 ? 14.311 -29.646 -47.457 1.00 49.75 192 LYS A O 1
ATOM 1531 N N . LYS A 1 193 ? 15.416 -27.717 -47.815 1.00 52.66 193 LYS A N 1
ATOM 1532 C CA . LYS A 1 193 ? 14.628 -27.288 -48.978 1.00 52.66 193 LYS A CA 1
ATOM 1533 C C . LYS A 1 193 ? 14.960 -28.242 -50.125 1.00 52.66 193 LYS A C 1
ATOM 1535 O O . LYS A 1 193 ? 16.097 -28.274 -50.587 1.00 52.66 193 LYS A O 1
ATOM 1540 N N . LYS A 1 194 ? 13.969 -29.022 -50.551 1.00 44.09 194 LYS A N 1
ATOM 1541 C CA . LYS A 1 194 ? 14.009 -29.835 -51.766 1.00 44.09 194 LYS A CA 1
ATOM 1542 C C . LYS A 1 194 ? 14.008 -28.868 -52.960 1.00 44.09 194 LYS A C 1
ATOM 1544 O O . LYS A 1 194 ? 13.027 -28.159 -53.164 1.00 44.09 194 LYS A O 1
ATOM 1549 N N . LYS A 1 195 ? 15.137 -28.783 -53.667 1.00 45.97 195 LYS A N 1
ATOM 1550 C CA . LYS A 1 195 ? 15.250 -28.254 -55.033 1.00 45.97 195 LYS A CA 1
ATOM 1551 C C . LYS A 1 195 ? 15.164 -29.465 -55.971 1.00 45.97 195 LYS A C 1
ATOM 1553 O O . LYS A 1 195 ? 16.009 -30.346 -55.874 1.00 45.97 195 LYS A O 1
ATOM 1558 N N . THR A 1 196 ? 14.131 -29.507 -56.798 1.00 40.47 196 THR A N 1
ATOM 1559 C CA . THR A 1 196 ? 14.055 -30.186 -58.108 1.00 40.47 196 THR A CA 1
ATOM 1560 C C . THR A 1 196 ? 14.473 -29.148 -59.163 1.00 40.47 196 THR A C 1
ATOM 1562 O O . THR A 1 196 ? 14.214 -27.965 -58.945 1.00 40.47 196 THR A O 1
ATOM 1565 N N . ASP A 1 197 ? 15.126 -29.413 -60.292 1.00 42.12 197 ASP A N 1
ATOM 1566 C CA . ASP A 1 197 ? 15.717 -30.589 -60.947 1.00 42.12 197 ASP A CA 1
ATOM 1567 C C . ASP A 1 197 ? 16.769 -30.036 -61.934 1.00 42.12 197 ASP A C 1
ATOM 1569 O O . ASP A 1 197 ? 16.490 -29.014 -62.553 1.00 42.12 197 ASP A O 1
ATOM 1573 N N . GLU A 1 198 ? 17.928 -30.690 -62.099 1.00 45.22 198 GLU A N 1
ATOM 1574 C CA . GLU A 1 198 ? 18.527 -30.954 -63.426 1.00 45.22 198 GLU A CA 1
ATOM 1575 C C . GLU A 1 198 ? 19.680 -31.983 -63.324 1.00 45.22 198 GLU A C 1
ATOM 1577 O O . GLU A 1 198 ? 20.760 -31.713 -62.807 1.00 45.22 198 GLU A O 1
ATOM 1582 N N . VAL A 1 199 ? 19.343 -33.211 -63.729 1.00 47.12 199 VAL A N 1
ATOM 1583 C CA . VAL A 1 199 ? 20.091 -34.243 -64.478 1.00 47.12 199 VAL A CA 1
ATOM 1584 C C . VAL A 1 199 ? 21.625 -34.100 -64.624 1.00 47.12 199 VAL A C 1
ATOM 1586 O O . VAL A 1 199 ? 22.090 -33.207 -65.317 1.00 47.12 199 VAL A O 1
ATOM 1589 N N . LEU A 1 200 ? 22.399 -35.075 -64.108 1.00 46.41 200 LEU A N 1
ATOM 1590 C CA . LEU A 1 200 ? 23.173 -36.065 -64.903 1.00 46.41 200 LEU A CA 1
ATOM 1591 C C . LEU A 1 200 ? 23.984 -37.048 -64.012 1.00 46.41 200 LEU A C 1
ATOM 1593 O O . LEU A 1 200 ? 24.850 -36.646 -63.244 1.00 46.41 200 LEU A O 1
ATOM 1597 N N . SER A 1 201 ? 23.682 -38.342 -64.190 1.00 42.31 201 SER A N 1
ATOM 1598 C CA . SER A 1 201 ? 24.574 -39.523 -64.271 1.00 42.31 201 SER A CA 1
ATOM 1599 C C . SER A 1 201 ? 25.686 -39.786 -63.226 1.00 42.31 201 SER A C 1
ATOM 1601 O O . SER A 1 201 ? 26.722 -39.126 -63.248 1.00 42.31 201 SER A O 1
ATOM 1603 N N . ASN A 1 202 ? 25.555 -40.874 -62.447 1.00 40.12 202 ASN A N 1
ATOM 1604 C CA . ASN A 1 202 ? 26.254 -42.173 -62.638 1.00 40.12 202 ASN A CA 1
ATOM 1605 C C . ASN A 1 202 ? 26.421 -42.974 -61.319 1.00 40.12 202 ASN A C 1
ATOM 1607 O O . ASN A 1 202 ? 27.144 -42.545 -60.432 1.00 40.12 202 ASN A O 1
ATOM 1611 N N . ASN A 1 203 ? 25.776 -44.152 -61.293 1.00 44.47 203 ASN A N 1
ATOM 1612 C CA . ASN A 1 203 ? 26.273 -45.496 -60.936 1.00 44.47 203 ASN A CA 1
ATOM 1613 C C . ASN A 1 203 ? 26.920 -45.841 -59.571 1.00 44.47 203 ASN A C 1
ATOM 1615 O O . ASN A 1 203 ? 27.914 -45.233 -59.190 1.00 44.47 203 ASN A O 1
ATOM 1619 N N . ILE A 1 204 ? 26.453 -47.006 -59.058 1.00 45.69 204 ILE A N 1
ATOM 1620 C CA . ILE A 1 204 ? 27.182 -48.090 -58.338 1.00 45.69 204 ILE A CA 1
ATOM 1621 C C . ILE A 1 204 ? 27.472 -47.838 -56.841 1.00 45.69 204 ILE A C 1
ATOM 1623 O O . ILE A 1 204 ? 27.932 -46.758 -56.495 1.00 45.69 204 ILE A O 1
ATOM 1627 N N . ASP A 1 205 ? 27.289 -48.743 -55.867 1.00 39.19 205 ASP A N 1
ATOM 1628 C CA . ASP A 1 205 ? 26.689 -50.090 -55.697 1.00 39.19 205 ASP A CA 1
ATOM 1629 C C . ASP A 1 205 ? 26.444 -50.283 -54.170 1.00 39.19 205 ASP A C 1
ATOM 1631 O O . ASP A 1 205 ? 27.008 -49.536 -53.368 1.00 39.19 205 ASP A O 1
ATOM 1635 N N . ASP A 1 206 ? 25.579 -51.243 -53.814 1.00 45.41 206 ASP A N 1
ATOM 1636 C CA . ASP A 1 206 ? 25.586 -52.148 -52.642 1.00 45.41 206 ASP A CA 1
ATOM 1637 C C . ASP A 1 206 ? 26.250 -51.718 -51.314 1.00 45.41 206 ASP A C 1
ATOM 1639 O O . ASP A 1 206 ? 27.455 -51.507 -51.258 1.00 45.41 206 ASP A O 1
ATOM 1643 N N . ASP A 1 207 ? 25.494 -51.753 -50.206 1.00 48.56 207 ASP A N 1
ATOM 1644 C CA . ASP A 1 207 ? 25.796 -52.712 -49.126 1.00 48.56 207 ASP A CA 1
ATOM 1645 C C . ASP A 1 207 ? 24.631 -52.830 -48.128 1.00 48.56 207 ASP A C 1
ATOM 1647 O O . ASP A 1 207 ? 24.069 -51.836 -47.651 1.00 48.56 207 ASP A O 1
ATOM 1651 N N . ASP A 1 208 ? 24.288 -54.081 -47.844 1.00 50.44 208 ASP A N 1
ATOM 1652 C CA . ASP A 1 208 ? 23.355 -54.551 -46.829 1.00 50.44 208 ASP A CA 1
ATOM 1653 C C . ASP A 1 208 ? 23.920 -54.289 -45.429 1.00 50.44 208 ASP A C 1
ATOM 1655 O O . ASP A 1 208 ? 25.077 -54.590 -45.146 1.00 50.44 208 ASP A O 1
ATOM 1659 N N . THR A 1 209 ? 23.083 -53.847 -44.491 1.00 52.56 209 THR A N 1
ATOM 1660 C CA . THR A 1 209 ? 23.163 -54.368 -43.116 1.00 52.56 209 THR A CA 1
ATOM 1661 C C . THR A 1 209 ? 21.878 -54.077 -42.349 1.00 52.56 209 THR A C 1
ATOM 1663 O O . THR A 1 209 ? 21.623 -52.972 -41.867 1.00 52.56 209 THR A O 1
ATOM 1666 N N . ASP A 1 210 ? 21.066 -55.130 -42.255 1.00 53.59 210 ASP A N 1
ATOM 1667 C CA . ASP A 1 210 ? 20.271 -55.458 -41.077 1.00 53.59 210 ASP A CA 1
ATOM 1668 C C . ASP A 1 210 ? 21.096 -55.205 -39.807 1.00 53.59 210 ASP A C 1
ATOM 1670 O O . ASP A 1 210 ? 22.185 -55.758 -39.676 1.00 53.59 210 ASP A O 1
ATOM 1674 N N . ASP A 1 211 ? 20.554 -54.469 -38.835 1.00 47.22 211 ASP A N 1
ATOM 1675 C CA . ASP A 1 211 ? 20.765 -54.909 -37.460 1.00 47.22 211 ASP A CA 1
ATOM 1676 C C . ASP A 1 211 ? 19.653 -54.486 -36.500 1.00 47.22 211 ASP A C 1
ATOM 1678 O O . ASP A 1 211 ? 19.275 -53.320 -36.343 1.00 47.22 211 ASP A O 1
ATOM 1682 N N . LYS A 1 212 ? 19.129 -55.527 -35.860 1.00 54.16 212 LYS A N 1
ATOM 1683 C CA . LYS A 1 212 ? 18.196 -55.517 -34.743 1.00 54.16 212 LYS A CA 1
ATOM 1684 C C . LYS A 1 212 ? 18.969 -55.116 -33.490 1.00 54.16 212 LYS A C 1
ATOM 1686 O O . LYS A 1 212 ? 20.007 -55.699 -33.216 1.00 54.16 212 LYS A O 1
ATOM 1691 N N . ASN A 1 213 ? 18.419 -54.232 -32.664 1.00 47.41 213 ASN A N 1
ATOM 1692 C CA . ASN A 1 213 ? 18.716 -54.258 -31.228 1.00 47.41 213 ASN A CA 1
ATOM 1693 C C . ASN A 1 213 ? 17.583 -53.546 -30.476 1.00 47.41 213 ASN A C 1
ATOM 1695 O O . ASN A 1 213 ? 17.396 -52.339 -30.603 1.00 47.41 213 ASN A O 1
ATOM 1699 N N . GLU A 1 214 ? 16.576 -54.303 -30.052 1.00 45.75 214 GLU A N 1
ATOM 1700 C CA . GLU A 1 214 ? 16.443 -54.872 -28.703 1.00 45.75 214 GLU A CA 1
ATOM 1701 C C . GLU A 1 214 ? 15.920 -53.834 -27.705 1.00 45.75 214 GLU A C 1
ATOM 1703 O O . GLU A 1 214 ? 16.588 -52.896 -27.276 1.00 45.75 214 GLU A O 1
ATOM 1708 N N . SER A 1 215 ? 14.640 -54.026 -27.387 1.00 52.59 215 SER A N 1
ATOM 1709 C CA . SER A 1 215 ? 13.964 -53.414 -26.256 1.00 52.59 215 SER A CA 1
ATOM 1710 C C . SER A 1 215 ? 14.647 -53.854 -24.972 1.00 52.59 215 SER A C 1
ATOM 1712 O O . SER A 1 215 ? 14.563 -55.021 -24.604 1.00 52.59 215 SER A O 1
ATOM 1714 N N . THR A 1 216 ? 15.228 -52.912 -24.240 1.00 45.31 216 THR A N 1
ATOM 1715 C CA . THR A 1 216 ? 15.455 -53.082 -22.806 1.00 45.31 216 THR A CA 1
ATOM 1716 C C . THR A 1 216 ? 14.382 -52.285 -22.078 1.00 45.31 216 THR A C 1
ATOM 1718 O O . THR A 1 216 ? 14.470 -51.068 -21.933 1.00 45.31 216 THR A O 1
ATOM 1721 N N . MET A 1 217 ? 13.317 -52.987 -21.685 1.00 53.75 217 MET A N 1
ATOM 1722 C CA . MET A 1 217 ? 12.379 -52.517 -20.672 1.00 53.75 217 MET A CA 1
ATOM 1723 C C . MET A 1 217 ? 13.080 -52.606 -19.318 1.00 53.75 217 MET A C 1
ATOM 1725 O O . MET A 1 217 ? 13.227 -53.695 -18.773 1.00 53.75 217 MET A O 1
ATOM 1729 N N . SER A 1 218 ? 13.537 -51.470 -18.798 1.00 53.56 218 SER A N 1
ATOM 1730 C CA . SER A 1 218 ? 13.937 -51.343 -17.400 1.00 53.56 218 SER A CA 1
ATOM 1731 C C . SER A 1 218 ? 12.793 -50.698 -16.620 1.00 53.56 218 SER A C 1
ATOM 1733 O O . SER A 1 218 ? 12.546 -49.502 -16.755 1.00 53.56 218 SER A O 1
ATOM 1735 N N . GLU A 1 219 ? 12.084 -51.567 -15.903 1.00 51.81 219 GLU A N 1
ATOM 1736 C CA . GLU A 1 219 ? 11.655 -51.422 -14.508 1.00 51.81 219 GLU A CA 1
ATOM 1737 C C . GLU A 1 219 ? 11.031 -50.084 -14.094 1.00 51.81 219 GLU A C 1
ATOM 1739 O O . GLU A 1 219 ? 11.72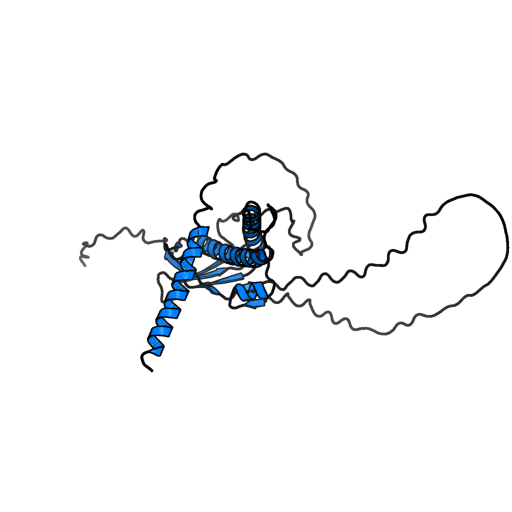0 -49.100 -13.843 1.00 51.81 219 GLU A O 1
ATOM 1744 N N . ASP A 1 220 ? 9.697 -50.120 -13.988 1.00 48.66 220 ASP A N 1
ATOM 1745 C CA . ASP A 1 220 ? 8.883 -49.576 -12.893 1.00 48.66 220 ASP A CA 1
ATOM 1746 C C . ASP A 1 220 ? 9.590 -48.568 -11.973 1.00 48.66 220 ASP A C 1
ATOM 1748 O O . ASP A 1 220 ? 9.873 -48.823 -10.800 1.00 48.66 220 ASP A O 1
ATOM 1752 N N . GLU A 1 221 ? 9.799 -47.360 -12.491 1.00 52.91 221 GLU A N 1
ATOM 1753 C CA . GLU A 1 221 ? 9.917 -46.185 -11.646 1.00 52.91 221 GLU A CA 1
ATOM 1754 C C . GLU A 1 221 ? 8.507 -45.917 -11.107 1.00 52.91 221 GLU A C 1
ATOM 1756 O O . GLU A 1 221 ? 7.635 -45.393 -11.805 1.00 52.91 221 GLU A O 1
ATOM 1761 N N . VAL A 1 222 ? 8.257 -46.387 -9.880 1.00 55.16 222 VAL A N 1
ATOM 1762 C CA . VAL A 1 222 ? 7.061 -46.070 -9.099 1.00 55.16 222 VAL A CA 1
ATOM 1763 C C . VAL A 1 222 ? 6.978 -44.551 -9.015 1.00 55.16 222 VAL A C 1
ATOM 1765 O O . VAL A 1 222 ? 7.627 -43.913 -8.188 1.00 55.16 222 VAL A O 1
ATOM 1768 N N . LEU A 1 223 ? 6.189 -43.984 -9.924 1.00 55.91 223 LEU A N 1
ATOM 1769 C CA . LEU A 1 223 ? 5.770 -42.598 -9.937 1.00 55.91 223 LEU A CA 1
ATOM 1770 C C . LEU A 1 223 ? 4.890 -42.420 -8.695 1.00 55.91 223 LEU A C 1
ATOM 1772 O O . LEU A 1 223 ? 3.672 -42.580 -8.735 1.00 55.91 223 LEU A O 1
ATOM 1776 N N . THR A 1 224 ? 5.515 -42.189 -7.542 1.00 55.53 224 THR A N 1
ATOM 1777 C CA . THR A 1 224 ? 4.823 -41.634 -6.386 1.00 55.53 224 THR A CA 1
ATOM 1778 C C . THR A 1 224 ? 4.324 -40.266 -6.818 1.00 55.53 224 THR A C 1
ATOM 1780 O O . THR A 1 224 ? 5.082 -39.297 -6.817 1.00 55.53 224 THR A O 1
ATOM 1783 N N . ASP A 1 225 ? 3.061 -40.227 -7.243 1.00 60.03 225 ASP A N 1
ATOM 1784 C CA . ASP A 1 225 ? 2.257 -39.027 -7.431 1.00 60.03 225 ASP A CA 1
ATOM 1785 C C . ASP A 1 225 ? 2.132 -38.322 -6.073 1.00 60.03 225 ASP A C 1
ATOM 1787 O O . ASP A 1 225 ? 1.118 -38.409 -5.378 1.00 60.03 225 ASP A O 1
ATOM 1791 N N . GLU A 1 226 ? 3.210 -37.665 -5.643 1.00 68.62 226 GLU A N 1
ATOM 1792 C CA . GLU A 1 226 ? 3.159 -36.732 -4.533 1.00 68.62 226 GLU A CA 1
ATOM 1793 C C . GLU A 1 226 ? 2.235 -35.591 -4.990 1.00 68.62 226 GLU A C 1
ATOM 1795 O O . GLU A 1 226 ? 2.513 -34.947 -6.011 1.00 68.62 226 GLU A O 1
ATOM 1800 N N . PRO A 1 227 ? 1.084 -35.380 -4.322 1.00 69.31 227 PRO A N 1
ATOM 1801 C CA . PRO A 1 227 ? 0.130 -34.372 -4.748 1.00 69.31 227 PRO A CA 1
ATOM 1802 C C . PRO A 1 227 ? 0.850 -33.023 -4.814 1.00 69.31 227 PRO A C 1
ATOM 1804 O O . PRO A 1 227 ? 1.655 -32.729 -3.928 1.00 69.31 227 PRO A O 1
ATOM 1807 N N . PRO A 1 228 ? 0.596 -32.205 -5.854 1.00 65.75 228 PRO A N 1
ATOM 1808 C CA . PRO A 1 228 ? 1.319 -30.962 -6.070 1.00 65.75 228 PRO A CA 1
ATOM 1809 C C . PRO A 1 228 ? 1.246 -30.116 -4.803 1.00 65.75 228 PRO A C 1
ATOM 1811 O O . PRO A 1 228 ? 0.175 -29.623 -4.441 1.00 65.75 228 PRO A O 1
ATOM 1814 N N . SER A 1 229 ? 2.391 -30.004 -4.123 1.00 67.75 229 SER A N 1
ATOM 1815 C CA . SER A 1 229 ? 2.552 -29.225 -2.903 1.00 67.75 229 SER A CA 1
ATOM 1816 C C . SER A 1 229 ? 1.963 -27.842 -3.143 1.00 67.75 229 SER A C 1
ATOM 1818 O O . SER A 1 229 ? 2.372 -27.121 -4.060 1.00 67.75 229 SER A O 1
ATOM 1820 N N . THR A 1 230 ? 0.917 -27.513 -2.387 1.00 67.06 230 THR A N 1
ATOM 1821 C CA . THR A 1 230 ? 0.216 -26.242 -2.528 1.00 67.06 230 THR A CA 1
ATOM 1822 C C . THR A 1 230 ? 1.226 -25.110 -2.354 1.00 67.06 230 THR A C 1
ATOM 1824 O O . THR A 1 230 ? 1.973 -25.145 -1.375 1.00 67.06 230 THR A O 1
ATOM 1827 N N . PRO A 1 231 ? 1.274 -24.123 -3.269 1.00 75.19 231 PRO A N 1
ATOM 1828 C CA . PRO A 1 231 ? 2.246 -23.038 -3.216 1.00 75.19 231 PRO A CA 1
ATOM 1829 C C . PRO A 1 231 ? 2.232 -22.376 -1.835 1.00 75.19 231 PRO A C 1
ATOM 1831 O O . PRO A 1 231 ? 1.252 -21.736 -1.453 1.00 75.19 231 PRO A O 1
ATOM 1834 N N . GLN A 1 232 ? 3.310 -22.572 -1.074 1.00 86.94 232 GLN A N 1
ATOM 1835 C CA . GLN A 1 232 ? 3.414 -22.062 0.286 1.00 86.94 232 GLN A CA 1
ATOM 1836 C C . GLN A 1 232 ? 3.626 -20.547 0.231 1.00 86.94 232 GLN A C 1
ATOM 1838 O O . GLN A 1 232 ? 4.623 -20.065 -0.310 1.00 86.94 232 GLN A O 1
ATOM 1843 N N . TRP A 1 233 ? 2.664 -19.802 0.771 1.00 92.62 233 TRP A N 1
ATOM 1844 C CA . TRP A 1 233 ? 2.780 -18.360 0.960 1.00 92.62 233 TRP A CA 1
ATOM 1845 C C . TRP A 1 233 ? 3.951 -18.052 1.891 1.00 92.62 233 TRP A C 1
ATOM 1847 O O . TRP A 1 233 ? 4.134 -18.719 2.911 1.00 92.62 233 TRP A O 1
ATOM 1857 N N . GLN A 1 234 ? 4.746 -17.050 1.527 1.00 95.19 234 GLN A N 1
ATOM 1858 C CA . GLN A 1 234 ? 5.878 -16.602 2.333 1.00 95.19 234 GLN A CA 1
ATOM 1859 C C . GLN A 1 234 ? 5.452 -15.383 3.141 1.00 95.19 234 GLN A C 1
ATOM 1861 O O . GLN A 1 234 ? 4.938 -14.430 2.557 1.00 95.19 234 GLN A O 1
ATOM 1866 N N . SER A 1 235 ? 5.653 -15.425 4.457 1.00 96.88 235 SER A N 1
ATOM 1867 C CA . SER A 1 235 ? 5.311 -14.345 5.386 1.00 96.88 235 SER A CA 1
ATOM 1868 C C . SER A 1 235 ? 6.559 -13.585 5.830 1.00 96.88 235 SER A C 1
ATOM 1870 O O . SER A 1 235 ? 7.605 -14.185 6.070 1.00 96.88 235 SER A O 1
ATOM 1872 N N . PHE A 1 236 ? 6.419 -12.272 5.965 1.00 97.19 236 PHE A N 1
ATOM 1873 C CA . PHE A 1 236 ? 7.453 -11.308 6.312 1.00 97.19 236 PHE A CA 1
ATOM 1874 C C . PHE A 1 236 ? 6.904 -10.317 7.337 1.00 97.19 236 PHE A C 1
ATOM 1876 O O . PHE A 1 236 ? 5.720 -9.977 7.311 1.00 97.19 236 PHE A O 1
ATOM 1883 N N . ASP A 1 237 ? 7.768 -9.818 8.216 1.00 96.69 237 ASP A N 1
ATOM 1884 C CA . ASP A 1 237 ? 7.357 -8.844 9.230 1.00 96.69 237 ASP A CA 1
ATOM 1885 C C . ASP A 1 237 ? 7.140 -7.452 8.622 1.00 96.69 237 ASP A C 1
ATOM 1887 O O . ASP A 1 237 ? 6.234 -6.734 9.038 1.00 96.69 237 ASP A O 1
ATOM 1891 N N . THR A 1 238 ? 7.930 -7.096 7.601 1.00 96.31 238 THR A N 1
ATOM 1892 C CA . THR A 1 238 ? 7.930 -5.769 6.970 1.00 96.31 238 THR A CA 1
ATOM 1893 C C . THR A 1 238 ? 7.731 -5.840 5.452 1.00 96.31 238 THR A C 1
ATOM 1895 O O . THR A 1 238 ? 8.066 -6.838 4.805 1.00 96.31 238 THR A O 1
ATOM 1898 N N . MET A 1 239 ? 7.229 -4.752 4.850 1.00 95.50 239 MET A N 1
ATOM 1899 C CA . MET A 1 239 ? 7.146 -4.632 3.384 1.00 95.50 239 MET A CA 1
ATOM 1900 C C . MET A 1 239 ? 8.519 -4.686 2.713 1.00 95.50 239 MET A C 1
ATOM 1902 O O . MET A 1 239 ? 8.664 -5.294 1.654 1.00 95.50 239 MET A O 1
ATOM 1906 N N . ASP A 1 240 ? 9.537 -4.090 3.335 1.00 95.81 240 ASP A N 1
ATOM 1907 C CA . ASP A 1 240 ? 10.896 -4.085 2.795 1.00 95.81 240 ASP A CA 1
ATOM 1908 C C . ASP A 1 240 ? 11.442 -5.503 2.629 1.00 95.81 240 ASP A C 1
ATOM 1910 O O . ASP A 1 240 ? 12.112 -5.801 1.636 1.00 95.81 240 ASP A O 1
ATOM 1914 N N . ASP A 1 241 ? 11.139 -6.400 3.566 1.00 96.56 241 ASP A N 1
ATOM 1915 C CA . ASP A 1 241 ? 11.576 -7.792 3.490 1.00 96.56 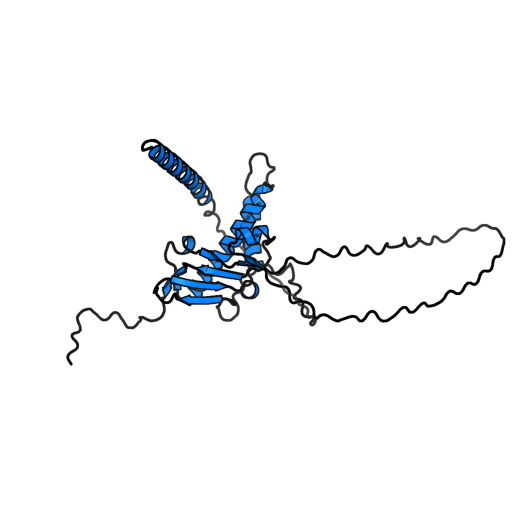241 ASP A CA 1
ATOM 1916 C C . ASP A 1 241 ? 10.816 -8.571 2.412 1.00 96.56 241 ASP A C 1
ATOM 1918 O O . ASP A 1 241 ? 11.435 -9.338 1.671 1.00 96.56 241 ASP A O 1
ATOM 1922 N N . ALA A 1 242 ? 9.524 -8.292 2.217 1.00 96.19 242 ALA A N 1
ATOM 1923 C CA . ALA A 1 242 ? 8.756 -8.840 1.098 1.00 96.19 242 ALA A CA 1
ATOM 1924 C C . ALA A 1 242 ? 9.304 -8.376 -0.270 1.00 96.19 242 ALA A C 1
ATOM 1926 O O . ALA A 1 242 ? 9.410 -9.164 -1.215 1.00 96.19 242 ALA A O 1
ATOM 1927 N N . ILE A 1 243 ? 9.725 -7.112 -0.383 1.00 95.38 243 ILE A N 1
ATOM 1928 C CA . ILE A 1 243 ? 10.350 -6.571 -1.601 1.00 95.38 243 ILE A CA 1
ATOM 1929 C C . ILE A 1 243 ? 11.720 -7.215 -1.841 1.00 95.38 243 ILE A C 1
ATOM 1931 O O . ILE A 1 243 ? 12.034 -7.591 -2.975 1.00 95.38 243 ILE A O 1
ATOM 1935 N N . LYS A 1 244 ? 12.535 -7.394 -0.791 1.00 95.00 244 LYS A N 1
ATOM 1936 C CA . LYS A 1 244 ? 13.815 -8.125 -0.878 1.00 95.00 244 LYS A CA 1
ATOM 1937 C C . LYS A 1 244 ? 13.610 -9.584 -1.289 1.00 95.00 244 LYS A C 1
ATOM 1939 O O . LYS A 1 244 ? 14.440 -10.115 -2.026 1.00 95.00 244 LYS A O 1
ATOM 1944 N N . ALA A 1 245 ? 12.505 -10.200 -0.871 1.00 94.38 245 ALA A N 1
ATOM 1945 C CA . ALA A 1 245 ? 12.112 -11.552 -1.262 1.00 94.38 245 ALA A CA 1
ATOM 1946 C C . ALA A 1 245 ? 11.602 -11.664 -2.710 1.00 94.38 245 ALA A C 1
ATOM 1948 O O . ALA A 1 245 ? 11.354 -12.767 -3.196 1.00 94.38 245 ALA A O 1
ATOM 1949 N N . GLY A 1 246 ? 11.502 -10.544 -3.432 1.00 93.62 246 GLY A N 1
ATOM 1950 C CA . GLY A 1 246 ? 11.211 -10.529 -4.862 1.00 93.62 246 GLY A CA 1
ATOM 1951 C C . GLY A 1 246 ? 9.783 -10.139 -5.218 1.00 93.62 246 GLY A C 1
ATOM 1952 O O . GLY A 1 246 ? 9.401 -10.326 -6.373 1.00 93.62 246 GLY A O 1
ATOM 1953 N N . TRP A 1 247 ? 9.013 -9.575 -4.281 1.00 95.69 247 TRP A N 1
ATOM 1954 C CA . TRP A 1 247 ? 7.729 -8.969 -4.623 1.00 95.69 247 TRP A CA 1
ATOM 1955 C C . TRP A 1 247 ? 7.893 -7.877 -5.6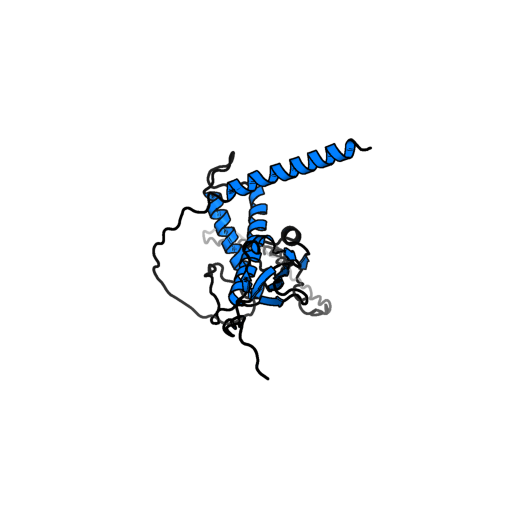93 1.00 95.69 247 TRP A C 1
ATOM 1957 O O . TRP A 1 247 ? 8.860 -7.103 -5.698 1.00 95.69 247 TRP A O 1
ATOM 1967 N N . ALA A 1 248 ? 6.929 -7.801 -6.609 1.00 95.81 248 ALA A N 1
ATOM 1968 C CA . ALA A 1 248 ? 6.879 -6.778 -7.643 1.00 95.81 248 ALA A CA 1
ATOM 1969 C C . ALA A 1 248 ? 5.442 -6.275 -7.882 1.00 95.81 248 ALA A C 1
ATOM 1971 O O . ALA A 1 248 ? 4.496 -7.053 -7.749 1.00 95.81 248 ALA A O 1
ATOM 1972 N N . PRO A 1 249 ? 5.262 -5.014 -8.323 1.00 97.00 249 PRO A N 1
ATOM 1973 C CA . PRO A 1 249 ? 3.954 -4.497 -8.719 1.00 97.00 249 PRO A CA 1
ATOM 1974 C C . PRO A 1 249 ? 3.289 -5.396 -9.766 1.00 97.00 249 PRO A C 1
ATOM 1976 O O . PRO A 1 249 ? 3.922 -5.769 -10.759 1.00 97.00 249 PRO A O 1
ATOM 1979 N N . GLY A 1 250 ? 2.020 -5.745 -9.556 1.00 94.31 250 GLY A N 1
ATOM 1980 C CA . GLY A 1 250 ? 1.342 -6.799 -10.325 1.00 94.31 250 GLY A CA 1
ATOM 1981 C C . GLY A 1 250 ? 1.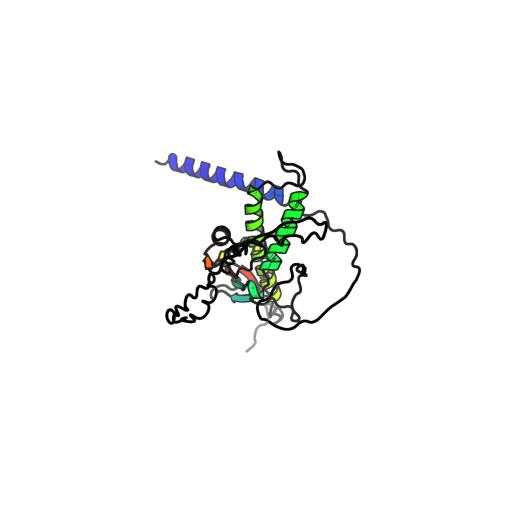181 -8.115 -9.571 1.00 94.31 250 GLY A C 1
ATOM 1982 O O . GLY A 1 250 ? 0.328 -8.916 -9.946 1.00 94.31 250 GLY A O 1
ATOM 1983 N N . GLN A 1 251 ? 1.957 -8.339 -8.511 1.00 95.00 251 GLN A N 1
ATOM 1984 C CA . GLN A 1 251 ? 1.855 -9.514 -7.650 1.00 95.00 251 GLN A CA 1
ATOM 1985 C C . GLN A 1 251 ? 0.975 -9.194 -6.437 1.00 95.00 251 GLN A C 1
ATOM 1987 O O . GLN A 1 251 ? 1.227 -8.226 -5.720 1.00 95.00 251 GLN A O 1
ATOM 1992 N N . SER A 1 252 ? -0.056 -10.006 -6.195 1.00 95.38 252 SER A N 1
ATOM 1993 C CA . SER A 1 252 ? -0.883 -9.882 -4.987 1.00 95.38 252 SER A CA 1
ATOM 1994 C C . SER A 1 252 ? -0.050 -10.083 -3.723 1.00 95.38 252 SER A C 1
ATOM 1996 O O . SER A 1 252 ? 0.944 -10.805 -3.739 1.00 95.38 252 SER A O 1
ATOM 1998 N N . PHE A 1 253 ? -0.461 -9.454 -2.628 1.00 97.50 253 PHE A N 1
ATOM 1999 C CA . PHE A 1 253 ? 0.139 -9.622 -1.309 1.00 97.50 253 PHE A CA 1
ATOM 2000 C C . PHE A 1 253 ? -0.925 -9.378 -0.241 1.00 97.50 253 PHE A C 1
ATOM 2002 O O . PHE A 1 253 ? -1.763 -8.503 -0.415 1.00 97.50 253 PHE A O 1
ATOM 2009 N N . SER A 1 254 ? -0.900 -10.129 0.850 1.00 97.69 254 SER A N 1
ATOM 2010 C CA . SER A 1 254 ? -1.853 -10.000 1.958 1.00 97.69 254 SER A CA 1
ATOM 2011 C C . SER A 1 254 ? -1.131 -9.440 3.177 1.00 97.69 254 SER A C 1
ATOM 2013 O O . SER A 1 254 ? 0.056 -9.703 3.349 1.00 97.69 254 SER A O 1
ATOM 2015 N N . PHE A 1 255 ? -1.801 -8.661 4.021 1.00 98.44 255 PHE A N 1
ATOM 2016 C CA . PHE A 1 255 ? -1.152 -8.003 5.162 1.00 98.44 255 PHE A CA 1
ATOM 2017 C C . PHE A 1 255 ? -2.127 -7.736 6.312 1.00 98.44 255 PHE A C 1
ATOM 2019 O O . PHE A 1 255 ? -3.349 -7.859 6.164 1.00 98.44 255 PHE A O 1
ATOM 2026 N N . VAL A 1 256 ? -1.572 -7.361 7.465 1.00 98.31 256 VAL A N 1
ATOM 2027 C CA . VAL A 1 256 ? -2.318 -6.896 8.636 1.00 98.31 256 VAL A CA 1
ATOM 2028 C C . VAL A 1 256 ? -1.912 -5.458 8.939 1.00 98.31 256 VAL A C 1
ATOM 2030 O O . VAL A 1 256 ? -0.750 -5.173 9.204 1.00 98.31 256 VAL A O 1
ATOM 2033 N N . ALA A 1 257 ? -2.876 -4.548 8.904 1.00 98.31 257 ALA A N 1
ATOM 2034 C CA . ALA A 1 257 ? -2.715 -3.173 9.338 1.00 98.31 257 ALA A CA 1
ATOM 2035 C C . ALA A 1 257 ? -3.108 -3.036 10.813 1.00 98.31 257 ALA A C 1
ATOM 2037 O O . ALA A 1 257 ? -4.200 -3.447 11.218 1.00 98.31 257 ALA A O 1
ATOM 2038 N N . LYS A 1 258 ? -2.217 -2.443 11.603 1.00 98.25 258 LYS A N 1
ATOM 2039 C CA . LYS A 1 258 ? -2.405 -2.103 13.017 1.00 98.25 258 LYS A CA 1
ATOM 2040 C C . LYS A 1 258 ? -2.349 -0.593 13.215 1.00 98.25 258 LYS A C 1
ATOM 2042 O O . LYS A 1 258 ? -1.963 0.139 12.302 1.00 98.25 258 LYS A O 1
ATOM 2047 N N . ASN A 1 259 ? -2.715 -0.151 14.421 1.00 97.50 259 ASN A N 1
ATOM 2048 C CA . ASN A 1 259 ? -2.782 1.262 14.787 1.00 97.50 259 ASN A CA 1
ATOM 2049 C C . ASN A 1 259 ? -3.674 2.064 13.818 1.00 97.50 259 ASN A C 1
ATOM 2051 O O . ASN A 1 259 ? -3.371 3.191 13.428 1.00 97.50 259 ASN A O 1
ATOM 2055 N N . VAL A 1 260 ? -4.764 1.439 13.357 1.00 97.88 260 VAL A N 1
ATOM 2056 C CA . VAL A 1 260 ? -5.704 2.068 12.430 1.00 97.88 260 VAL A CA 1
ATOM 2057 C C . VAL A 1 260 ? -6.703 2.870 13.258 1.00 97.88 260 VAL A C 1
ATOM 2059 O O . VAL A 1 260 ? -7.630 2.299 13.827 1.00 97.88 260 VAL A O 1
ATOM 2062 N N . ASN A 1 261 ? -6.502 4.186 13.348 1.00 97.69 261 ASN A N 1
ATOM 2063 C CA . ASN A 1 261 ? -7.292 5.054 14.220 1.00 97.69 261 ASN A CA 1
ATOM 2064 C C . ASN A 1 261 ? -8.480 5.713 13.498 1.00 97.69 261 ASN A C 1
ATOM 2066 O O . ASN A 1 261 ? -8.325 6.377 12.469 1.00 97.69 261 ASN A O 1
ATOM 2070 N N . GLY A 1 262 ? -9.683 5.584 14.059 1.00 96.94 262 GLY A N 1
ATOM 2071 C CA . GLY A 1 262 ? -10.891 6.211 13.530 1.00 96.94 262 GLY A CA 1
ATOM 2072 C C . GLY A 1 262 ? -12.088 6.182 14.479 1.00 96.94 262 GLY A C 1
ATOM 2073 O O . GLY A 1 262 ? -12.052 5.606 15.561 1.00 96.94 262 GLY A O 1
ATOM 2074 N N . GLN A 1 263 ? -13.177 6.823 14.061 1.00 95.88 263 GLN A N 1
ATOM 2075 C CA . GLN A 1 263 ? -14.441 6.878 14.794 1.00 95.88 263 GLN A CA 1
ATOM 2076 C C . GLN A 1 263 ? -15.522 6.103 14.042 1.00 95.88 263 GLN A C 1
ATOM 2078 O O . GLN A 1 263 ? -15.804 6.403 12.881 1.00 95.88 263 GLN A O 1
ATOM 2083 N N . ASN A 1 264 ? -16.165 5.141 14.705 1.00 93.69 264 ASN A N 1
ATOM 2084 C CA . ASN A 1 264 ? -17.327 4.456 14.142 1.00 93.69 264 ASN A CA 1
ATOM 2085 C C . ASN A 1 264 ? -18.503 5.442 13.999 1.00 93.69 264 ASN A C 1
ATOM 2087 O O . ASN A 1 264 ? -18.862 6.139 14.948 1.00 93.69 264 ASN A O 1
ATOM 2091 N N . VAL A 1 265 ? -19.068 5.534 12.796 1.00 89.56 265 VAL A N 1
ATOM 2092 C CA . VAL A 1 265 ? -20.142 6.472 12.432 1.00 89.56 265 VAL A CA 1
ATOM 2093 C C . VAL A 1 265 ? -21.528 5.838 12.635 1.00 89.56 265 VAL A C 1
ATOM 2095 O O . VAL A 1 265 ? -22.535 6.548 12.656 1.00 89.56 265 VAL A O 1
ATOM 2098 N N . LEU A 1 266 ? -21.611 4.515 12.816 1.00 75.75 266 LEU A N 1
ATOM 2099 C CA . LEU A 1 266 ? -22.881 3.805 12.961 1.00 75.75 266 LEU A CA 1
ATOM 2100 C C . LEU A 1 266 ? -23.421 3.819 14.405 1.00 75.75 266 LEU A C 1
ATOM 2102 O O . LEU A 1 266 ? -22.829 3.265 15.324 1.00 75.75 266 LEU A O 1
ATOM 2106 N N . SER A 1 267 ? -24.621 4.405 14.505 1.00 51.66 267 SER A N 1
ATOM 2107 C CA . SER A 1 267 ? -25.673 4.265 15.527 1.00 51.66 267 SER A CA 1
ATOM 2108 C C . SER A 1 267 ? -25.501 4.909 16.908 1.00 51.66 267 SER A C 1
ATOM 2110 O O . SER A 1 267 ? -25.713 4.243 17.908 1.00 51.66 267 SER A O 1
ATOM 2112 N N . ASP A 1 268 ? -25.331 6.231 16.955 1.00 53.16 268 ASP A N 1
ATOM 2113 C CA . ASP A 1 268 ? -25.941 7.053 18.019 1.00 53.16 268 ASP A CA 1
ATOM 2114 C C . ASP A 1 268 ? -26.798 8.173 17.403 1.00 53.16 268 ASP A C 1
ATOM 2116 O O . ASP A 1 268 ? -26.701 9.356 17.712 1.00 53.16 268 ASP A O 1
ATOM 2120 N N . THR A 1 269 ? -27.726 7.785 16.526 1.00 51.75 269 THR A N 1
ATOM 2121 C CA . THR A 1 269 ? -28.977 8.541 16.352 1.00 51.75 269 THR A CA 1
ATOM 2122 C C . THR A 1 269 ? -29.998 8.174 17.434 1.00 51.75 269 THR A C 1
ATOM 2124 O O . THR A 1 269 ? -31.200 8.303 17.225 1.00 51.75 269 THR A O 1
ATOM 2127 N N . SER A 1 270 ? -29.568 7.756 18.630 1.00 53.66 270 SER A N 1
ATOM 2128 C CA . SER A 1 270 ? -30.302 8.151 19.829 1.00 53.66 270 SER A CA 1
ATOM 2129 C C . SER A 1 270 ? -30.014 9.633 20.021 1.00 53.66 270 SER A C 1
ATOM 2131 O O . SER A 1 270 ? -28.965 9.998 20.548 1.00 53.66 270 SER A O 1
ATOM 2133 N N . GLY A 1 271 ? -30.905 10.472 19.480 1.00 51.91 271 GLY A N 1
ATOM 2134 C CA . GLY A 1 271 ? -30.763 11.924 19.463 1.00 51.91 271 GLY A CA 1
ATOM 2135 C C . GLY A 1 271 ? -30.197 12.443 20.777 1.00 51.91 271 GLY A C 1
ATOM 2136 O O . GLY A 1 271 ? -30.623 11.991 21.840 1.00 51.91 271 GLY A O 1
ATOM 2137 N N . ALA A 1 272 ? -29.215 13.343 20.674 1.00 55.31 272 ALA A N 1
ATOM 2138 C CA . ALA A 1 272 ? -28.546 13.980 21.799 1.00 55.31 272 ALA A CA 1
ATOM 2139 C C . ALA A 1 272 ? -29.556 14.247 22.922 1.00 55.31 272 ALA A C 1
ATOM 2141 O O . ALA A 1 272 ? -30.406 15.132 22.804 1.00 55.31 272 ALA A O 1
ATOM 2142 N N . LYS A 1 273 ? -29.521 13.432 23.985 1.00 59.47 273 LYS A N 1
ATOM 2143 C CA . LYS A 1 273 ? -30.378 13.667 25.142 1.00 59.47 273 LYS A CA 1
ATOM 2144 C C . LYS A 1 273 ? -29.895 14.983 25.743 1.00 59.47 273 LYS A C 1
ATOM 2146 O O . LYS A 1 273 ? -28.725 15.057 26.124 1.00 59.47 273 LYS A O 1
ATOM 2151 N N . PRO A 1 274 ? -30.734 16.030 25.796 1.00 62.56 274 PRO A N 1
ATOM 2152 C CA . PRO A 1 274 ? -30.319 17.286 26.392 1.00 62.56 274 PRO A CA 1
ATOM 2153 C C . PRO A 1 274 ? -29.890 17.015 27.837 1.00 62.56 274 PRO A C 1
ATOM 2155 O O . PRO A 1 274 ? -30.610 16.350 28.588 1.00 62.56 274 PRO A O 1
ATOM 2158 N N . LEU A 1 275 ? -28.709 17.510 28.222 1.00 53.19 275 LEU A N 1
ATOM 2159 C CA . LEU A 1 275 ? -28.266 17.515 29.614 1.00 53.19 275 LEU A CA 1
ATOM 2160 C C . LEU A 1 275 ? -29.299 18.304 30.435 1.00 53.19 275 LEU A C 1
ATOM 2162 O O . LEU A 1 275 ? -29.269 19.531 30.457 1.00 53.19 275 LEU A O 1
ATOM 2166 N N . GLY A 1 276 ? -30.252 17.618 31.068 1.00 62.00 276 GLY A N 1
ATOM 2167 C CA . GLY A 1 276 ? -31.260 18.283 31.897 1.00 62.00 276 GLY A CA 1
ATOM 2168 C C . GLY A 1 276 ? -32.551 17.516 32.171 1.00 62.00 276 GLY A C 1
ATOM 2169 O O . GLY A 1 276 ? -33.294 17.917 33.066 1.00 62.00 276 GLY A O 1
ATOM 2170 N N . THR A 1 277 ? -32.850 16.418 31.472 1.00 55.47 277 THR A N 1
ATOM 2171 C CA . THR A 1 277 ? -34.084 15.667 31.755 1.00 55.47 277 THR A CA 1
ATOM 2172 C C . THR A 1 277 ? -33.912 14.823 33.021 1.00 55.47 277 THR A C 1
ATOM 2174 O O . THR A 1 277 ? -33.386 13.713 32.982 1.00 55.47 277 THR A O 1
ATOM 2177 N N . LYS A 1 278 ? -34.338 15.366 34.168 1.00 53.56 278 LYS A N 1
ATOM 2178 C CA . LYS A 1 278 ? -34.477 14.606 35.417 1.00 53.56 278 LYS A CA 1
ATOM 2179 C C . LYS A 1 278 ? -35.422 13.430 35.174 1.00 53.56 278 LYS A C 1
ATOM 2181 O O . LYS A 1 278 ? -36.584 13.633 34.831 1.00 53.56 278 LYS A O 1
ATOM 2186 N N . ILE A 1 279 ? -34.916 12.217 35.369 1.00 55.47 279 ILE A N 1
ATOM 2187 C CA . ILE A 1 279 ? -35.739 11.014 35.456 1.00 55.47 279 ILE A CA 1
ATOM 2188 C C . ILE A 1 279 ? -36.505 11.128 36.773 1.00 55.47 279 ILE A C 1
ATOM 2190 O O . ILE A 1 279 ? -35.914 11.033 37.848 1.00 55.47 279 ILE A O 1
ATOM 2194 N N . VAL A 1 280 ? -37.800 11.417 36.685 1.00 58.50 280 VAL A N 1
ATOM 2195 C CA . VAL A 1 280 ? -38.714 11.230 37.810 1.00 58.50 280 VAL A CA 1
ATOM 2196 C C . VAL A 1 280 ? -39.057 9.746 37.806 1.00 58.50 280 VAL A C 1
ATOM 2198 O O . VAL A 1 280 ? -39.654 9.260 36.847 1.00 58.50 280 VAL A O 1
ATOM 2201 N N . VAL A 1 281 ? -38.557 9.044 38.821 1.00 63.16 281 VAL A N 1
ATOM 2202 C CA . VAL A 1 281 ? -38.906 7.653 39.137 1.00 63.16 281 VAL A CA 1
ATOM 2203 C C . VAL A 1 281 ? -40.288 7.624 39.772 1.00 63.16 281 VAL A C 1
ATOM 2205 O O . VAL A 1 281 ? -40.548 8.521 40.608 1.00 63.16 281 VAL A O 1
#

Radius of gyration: 31.71 Å; Cα contacts (8 Å, |Δi|>4): 268; chains: 1; bounding box: 71×76×104 Å

Mean predicted aligned error: 17.12 Å

Solvent-accessible surface area (backbone atoms only — not comparable to full-atom values): 18154 Å² total; per-residue (Å²): 125,76,68,62,56,56,55,52,53,53,54,53,53,54,58,58,59,64,60,56,66,65,61,60,68,66,64,73,74,73,83,79,82,89,82,91,82,87,90,80,90,86,88,88,86,87,90,82,84,90,72,101,62,88,76,74,63,91,82,67,68,76,76,77,79,70,50,99,80,74,57,75,46,45,62,47,81,42,71,40,94,92,41,92,40,34,29,39,38,39,40,35,12,71,63,51,43,36,7,53,51,16,29,52,49,36,51,49,51,55,55,54,53,28,75,45,79,49,86,98,48,57,80,58,47,70,62,78,74,52,56,58,54,47,47,52,50,22,50,52,51,44,52,52,54,50,53,53,52,53,32,53,70,67,40,25,48,66,44,93,62,23,79,78,53,48,41,70,30,58,30,29,35,66,58,77,77,74,74,77,70,74,71,74,72,75,78,75,72,79,79,77,81,85,79,87,86,84,88,83,90,84,85,91,79,90,84,91,76,91,80,89,81,80,90,80,85,78,73,87,75,79,76,76,79,69,72,80,76,72,82,62,66,46,74,28,67,36,65,69,54,40,46,73,75,62,60,51,74,52,52,39,46,25,37,34,35,33,61,36,38,30,44,74,68,81,81,73,82,69,65,84,74,67,95,76,77,76,83,82,129

Secondary structure (DSSP, 8-state):
--HHHHHHHHHHHHHHHHHHHHHHHTTTTSSS-------------------SS----TT--------TTS--TTEEEEE-TT-SSEEEEEE-TTTTTHHHHHHHHHHHHHHHHHHS--TTS-TTPPPTTHHHHHHHHHHHHHHHHHHHHHHHHTTEEE-TTHHHHPEEEEEEEPPPPPP----------------------------------------------------PPEEESSHHHHHHTT--TTS--EEEEEEEEEEE-SS--S----TT-----

InterPro domains:
  IPR036611 Trigger factor ribosome-binding domain superfamily [SSF102735] (94-163)

Organism: NCBI:txid635003